Protein AF-A0A9X0D2A8-F1 (afdb_monomer_lite)

Organism: NCBI:txid174260

Structure (mmCIF, N/CA/C/O backbone):
data_AF-A0A9X0D2A8-F1
#
_entry.id   AF-A0A9X0D2A8-F1
#
loop_
_atom_site.group_PDB
_atom_site.id
_atom_site.type_symbol
_atom_site.label_atom_id
_atom_site.label_alt_id
_atom_site.label_comp_id
_atom_site.label_asym_id
_atom_site.label_entity_id
_atom_site.label_seq_id
_atom_site.pdbx_PDB_ins_code
_atom_site.Cartn_x
_atom_site.Cartn_y
_atom_site.Cartn_z
_atom_site.occupancy
_atom_site.B_iso_or_equiv
_atom_site.auth_seq_id
_atom_site.auth_comp_id
_atom_site.auth_asym_id
_atom_site.auth_atom_id
_atom_site.pdbx_PDB_model_num
ATOM 1 N N . MET A 1 1 ? -19.394 14.718 54.379 1.00 54.47 1 MET A N 1
ATOM 2 C CA . MET A 1 1 ? -18.888 14.379 53.031 1.00 54.47 1 MET A CA 1
ATOM 3 C C . MET A 1 1 ? -19.849 13.382 52.423 1.00 54.47 1 MET A C 1
ATOM 5 O O . MET A 1 1 ? -20.095 12.363 53.052 1.00 54.47 1 MET A O 1
ATOM 9 N N . ALA A 1 2 ? -20.440 13.696 51.275 1.00 63.81 2 ALA A N 1
ATOM 10 C CA . ALA A 1 2 ? -21.283 12.748 50.564 1.00 63.81 2 ALA A CA 1
ATOM 11 C C . ALA A 1 2 ? -20.416 12.016 49.532 1.00 63.81 2 ALA A C 1
ATOM 13 O O . ALA A 1 2 ? -19.675 12.661 48.793 1.00 63.81 2 ALA A O 1
ATOM 14 N N . SER A 1 3 ? -20.442 10.685 49.536 1.00 65.81 3 SER A N 1
ATOM 15 C CA . SER A 1 3 ? -19.640 9.855 48.637 1.00 65.81 3 SER A CA 1
ATOM 16 C C . SER A 1 3 ? -20.538 9.133 47.637 1.00 65.81 3 SER A C 1
ATOM 18 O O . SER A 1 3 ? -21.631 8.677 47.970 1.00 65.81 3 SER A O 1
ATOM 20 N N . VAL A 1 4 ? -20.072 9.032 46.394 1.00 73.62 4 VAL A N 1
ATOM 21 C CA . VAL A 1 4 ? -20.662 8.149 45.383 1.00 73.62 4 VAL A CA 1
ATOM 22 C C . VAL A 1 4 ? -19.880 6.848 45.420 1.00 73.62 4 VAL A C 1
ATOM 24 O O . VAL A 1 4 ? -18.657 6.860 45.287 1.00 73.62 4 VAL A O 1
ATOM 27 N N . SER A 1 5 ? -20.575 5.727 45.595 1.00 78.75 5 SER A N 1
ATOM 28 C CA . SER A 1 5 ? -19.952 4.413 45.448 1.00 78.75 5 SER A CA 1
ATOM 29 C C . SER A 1 5 ? -20.074 3.959 43.998 1.00 78.75 5 SER A C 1
ATOM 31 O O . SER A 1 5 ? -21.155 4.006 43.409 1.00 78.75 5 SER A O 1
ATOM 33 N N . MET A 1 6 ? -18.961 3.518 43.418 1.00 85.88 6 MET A N 1
ATOM 34 C CA . MET A 1 6 ? -18.911 3.005 42.053 1.00 85.88 6 MET A CA 1
ATOM 35 C C . MET A 1 6 ? -18.376 1.581 42.065 1.00 85.88 6 MET A C 1
ATOM 37 O O . MET A 1 6 ? -17.329 1.302 42.648 1.00 85.88 6 MET A O 1
ATOM 41 N N . ARG A 1 7 ? -19.084 0.681 41.386 1.00 90.00 7 ARG A N 1
ATOM 42 C CA . ARG A 1 7 ? -18.603 -0.672 41.108 1.00 90.00 7 ARG A CA 1
ATOM 43 C C . ARG A 1 7 ? -18.163 -0.735 39.658 1.00 90.00 7 ARG A C 1
ATOM 45 O O . ARG A 1 7 ? -18.898 -0.296 38.774 1.00 90.00 7 ARG A O 1
ATOM 52 N N . VAL A 1 8 ? -16.983 -1.295 39.427 1.00 90.62 8 VAL A N 1
ATOM 53 C CA . VAL A 1 8 ? -16.418 -1.465 38.088 1.00 90.62 8 VAL A CA 1
ATOM 54 C C . VAL A 1 8 ? -16.326 -2.951 37.790 1.00 90.62 8 VAL A C 1
ATOM 56 O O . VAL A 1 8 ? -15.807 -3.719 38.599 1.00 90.62 8 VAL A O 1
ATOM 59 N N . ARG A 1 9 ? -16.821 -3.356 36.623 1.00 94.06 9 ARG A N 1
ATOM 60 C CA . ARG A 1 9 ? -16.610 -4.692 36.073 1.00 94.06 9 ARG A CA 1
ATOM 61 C C . ARG A 1 9 ? -15.729 -4.577 34.839 1.00 94.06 9 ARG A C 1
ATOM 63 O O . ARG A 1 9 ? -16.075 -3.861 33.902 1.00 94.06 9 ARG A O 1
ATOM 70 N N . ASN A 1 10 ? -14.608 -5.289 34.852 1.00 90.94 10 ASN A N 1
ATOM 71 C CA . ASN A 1 10 ? -13.794 -5.488 33.661 1.00 90.94 10 ASN A CA 1
ATOM 72 C C . ASN A 1 10 ? -14.449 -6.579 32.801 1.00 90.94 10 ASN A C 1
ATOM 74 O O . ASN A 1 10 ? -14.618 -7.710 33.261 1.00 90.94 10 ASN A O 1
ATOM 78 N N . CYS A 1 11 ? -14.842 -6.223 31.584 1.00 85.75 11 CYS A N 1
ATOM 79 C CA . CYS A 1 11 ? -15.253 -7.147 30.538 1.00 85.75 11 CYS A CA 1
ATOM 80 C C . CYS A 1 11 ? -14.156 -7.110 29.470 1.00 85.75 11 CYS A C 1
ATOM 82 O O . CYS A 1 11 ? -13.667 -6.036 29.147 1.00 85.75 11 CYS A O 1
ATOM 84 N N . SER A 1 12 ? -13.736 -8.244 28.914 1.00 83.62 12 SER A N 1
ATOM 85 C CA . SER A 1 12 ? -12.638 -8.280 27.936 1.00 83.62 12 SER A CA 1
ATOM 86 C C . SER A 1 12 ? -12.871 -7.307 26.763 1.00 83.62 12 SER A C 1
ATOM 88 O O . SER A 1 12 ? -13.640 -7.608 25.855 1.00 83.62 12 SER A O 1
ATOM 90 N N . GLY A 1 13 ? -12.218 -6.139 26.800 1.00 72.19 13 GLY A N 1
ATOM 91 C CA . GLY A 1 13 ? -12.340 -5.061 25.809 1.00 72.19 13 GLY A CA 1
ATOM 92 C C . GLY A 1 13 ? -13.147 -3.821 26.234 1.00 72.19 13 GLY A C 1
ATOM 93 O O . GLY A 1 13 ? -13.108 -2.828 25.515 1.00 72.19 13 GLY A O 1
ATOM 94 N N . PHE A 1 14 ? -13.853 -3.822 27.373 1.00 80.38 14 PHE A N 1
ATOM 95 C CA . PHE A 1 14 ? -14.593 -2.652 27.877 1.00 80.38 14 PHE A CA 1
ATOM 96 C C . PHE A 1 14 ? -14.867 -2.705 29.391 1.00 80.38 14 PHE A C 1
ATOM 98 O O . PHE A 1 14 ? -14.923 -3.765 30.009 1.00 80.38 14 PHE A O 1
ATOM 105 N N . PHE A 1 15 ? -15.110 -1.547 30.005 1.00 88.50 15 PHE A N 1
ATOM 106 C CA . PHE A 1 15 ? -15.485 -1.458 31.419 1.00 88.50 15 PHE A CA 1
ATOM 107 C C . PHE A 1 15 ? -16.967 -1.125 31.569 1.00 88.50 15 PHE A C 1
ATOM 109 O O . PHE A 1 15 ? -17.489 -0.244 30.888 1.00 88.50 15 PHE A O 1
ATOM 116 N N . VAL A 1 16 ? -17.643 -1.816 32.487 1.00 89.06 16 VAL A N 1
ATOM 117 C CA . VAL A 1 16 ? -19.023 -1.507 32.880 1.00 89.06 16 VAL A CA 1
ATOM 118 C C . VAL A 1 16 ? -19.012 -0.902 34.276 1.00 89.06 16 VAL A C 1
ATOM 120 O O . VAL A 1 16 ? -18.453 -1.483 35.209 1.00 89.06 16 VAL A O 1
ATOM 123 N N . TYR A 1 17 ? -19.661 0.250 34.420 1.00 88.56 17 TYR A N 1
ATOM 124 C CA . TYR A 1 17 ? -19.729 1.005 35.666 1.00 88.56 17 TYR A CA 1
ATOM 125 C C . TYR A 1 17 ? -21.154 0.970 36.209 1.00 88.56 17 TYR A C 1
ATOM 127 O O . TYR A 1 17 ? -22.108 1.259 35.489 1.00 88.56 17 TYR A O 1
ATOM 135 N N . LYS A 1 18 ? -21.304 0.645 37.492 1.00 87.62 18 LYS A N 1
ATOM 136 C CA . LYS A 1 18 ? -22.561 0.811 38.225 1.00 87.62 18 LYS A CA 1
ATOM 137 C C . LYS A 1 18 ? -22.361 1.880 39.290 1.00 87.62 18 LYS A C 1
ATOM 139 O O . LYS A 1 18 ? -21.503 1.720 40.158 1.00 87.62 18 LYS A O 1
ATOM 144 N N . LEU A 1 19 ? -23.153 2.945 39.217 1.00 83.81 19 LEU A N 1
ATOM 145 C CA . LEU A 1 19 ? -23.176 4.001 40.223 1.00 83.81 19 LEU A CA 1
ATOM 146 C C . LEU A 1 19 ? -24.294 3.702 41.221 1.00 83.81 19 LEU A C 1
ATOM 148 O O . LEU A 1 19 ? -25.461 3.626 40.841 1.00 83.81 19 LEU A O 1
ATOM 152 N N . ASP A 1 20 ? -23.932 3.553 42.490 1.00 80.44 20 ASP A N 1
ATOM 153 C CA . ASP A 1 20 ? -24.895 3.472 43.582 1.00 80.44 20 ASP A CA 1
ATOM 154 C C . ASP A 1 20 ? -25.090 4.910 44.112 1.00 80.44 20 ASP A C 1
ATOM 156 O O . ASP A 1 20 ? -24.269 5.436 44.870 1.00 80.44 20 ASP A O 1
ATOM 160 N N . LEU A 1 21 ? -26.140 5.588 43.630 1.00 71.50 21 LEU A N 1
ATOM 161 C CA . LEU A 1 21 ? -26.464 6.962 44.024 1.00 71.50 21 LEU A CA 1
ATOM 162 C C . LEU A 1 21 ? -27.116 6.962 45.408 1.00 71.50 21 LEU A C 1
ATOM 164 O O . LEU A 1 21 ? -28.210 6.434 45.592 1.00 71.50 21 LEU A O 1
ATOM 168 N N . ILE A 1 22 ? -26.450 7.572 46.386 1.00 66.50 22 ILE A N 1
ATOM 169 C CA . ILE A 1 22 ? -27.051 7.839 47.693 1.00 66.50 22 ILE A CA 1
ATOM 170 C C . ILE A 1 22 ? -27.941 9.082 47.531 1.00 66.50 22 ILE A C 1
ATOM 172 O O . ILE A 1 22 ? -27.456 10.118 47.078 1.00 66.50 22 ILE A O 1
ATOM 176 N N . ASN A 1 23 ? -29.233 8.963 47.866 1.00 60.34 23 ASN A N 1
ATOM 177 C CA . ASN A 1 23 ? -30.311 9.960 47.706 1.00 60.34 23 ASN A CA 1
ATOM 178 C C . ASN A 1 23 ? -30.086 11.297 48.462 1.00 60.34 23 ASN A C 1
ATOM 180 O O . ASN A 1 23 ? -30.885 11.671 49.314 1.00 60.34 23 ASN A O 1
ATOM 184 N N . SER A 1 24 ? -28.999 12.030 48.198 1.00 56.78 24 SER A N 1
ATOM 185 C CA . SER A 1 24 ? -28.705 13.297 48.891 1.00 56.78 24 SER A CA 1
ATOM 186 C C . SER A 1 24 ? -27.630 14.168 48.214 1.00 56.78 24 SER A C 1
ATOM 188 O O . SER A 1 24 ? -26.991 14.988 48.877 1.00 56.78 24 SER A O 1
ATOM 190 N N . LEU A 1 25 ? -27.367 14.028 46.915 1.00 59.50 25 LEU A N 1
ATOM 191 C CA . LEU A 1 25 ? -26.379 14.890 46.255 1.00 59.50 25 LEU A CA 1
ATOM 192 C C . LEU A 1 25 ? -27.095 16.082 45.622 1.00 59.50 25 LEU A C 1
ATOM 194 O O . LEU A 1 25 ? -27.498 16.038 44.467 1.00 59.50 25 LEU A O 1
ATOM 198 N N . GLY A 1 26 ? -27.264 17.159 46.393 1.00 65.06 26 GLY A N 1
ATOM 199 C CA . GLY A 1 26 ? -27.759 18.458 45.914 1.00 65.06 26 GLY A CA 1
ATOM 200 C C . GLY A 1 26 ? -26.776 19.195 44.991 1.00 65.06 26 GLY A C 1
ATOM 201 O O . GLY A 1 26 ? -26.707 20.419 45.029 1.00 65.06 26 GLY A O 1
ATOM 202 N N . PHE A 1 27 ? -25.976 18.471 44.204 1.00 69.31 27 PHE A N 1
ATOM 203 C CA . PHE A 1 27 ? -25.000 19.018 43.267 1.00 69.31 27 PHE A CA 1
ATOM 204 C C . PHE A 1 27 ? -25.043 18.261 41.937 1.00 69.31 27 PHE A C 1
ATOM 206 O O . PHE A 1 27 ? -25.250 17.050 41.891 1.00 69.31 27 PHE A O 1
ATOM 213 N N . SER A 1 28 ? -24.821 18.990 40.844 1.00 72.56 28 SER A N 1
ATOM 214 C CA . SER A 1 28 ? -24.702 18.420 39.501 1.00 72.56 28 SER A CA 1
ATOM 215 C C . SER A 1 28 ? -23.307 17.815 39.321 1.00 72.56 28 SER A C 1
ATOM 217 O O . SER A 1 28 ? -22.310 18.502 39.541 1.00 72.56 28 SER A O 1
ATOM 219 N N . PHE A 1 29 ? -23.215 16.540 38.934 1.00 73.69 29 PHE A N 1
ATOM 220 C CA . PHE A 1 29 ? -21.948 15.881 38.600 1.00 73.69 29 PHE A CA 1
ATOM 221 C C . PHE A 1 29 ? -22.024 15.224 37.216 1.00 73.69 29 PHE A C 1
ATOM 223 O O . PHE A 1 29 ? -23.082 14.780 36.770 1.00 73.69 29 PHE A O 1
ATOM 230 N N . ARG A 1 30 ? -20.882 15.157 36.524 1.00 80.75 30 ARG A N 1
ATOM 231 C CA . ARG A 1 30 ? -20.714 14.488 35.226 1.00 80.75 30 ARG A CA 1
ATOM 232 C C . ARG A 1 30 ? -19.405 13.700 35.249 1.00 80.75 30 ARG A C 1
ATOM 234 O O . ARG A 1 30 ? -18.390 14.229 35.688 1.00 80.75 30 ARG A O 1
ATOM 241 N N . LEU A 1 31 ? -19.432 12.452 34.782 1.00 79.25 31 LEU A N 1
ATOM 242 C CA . LEU A 1 31 ? -18.227 11.638 34.598 1.00 79.25 31 LEU A CA 1
ATOM 243 C C . LEU A 1 31 ? -17.618 11.912 33.217 1.00 79.25 31 LEU A C 1
ATOM 245 O O . LEU A 1 31 ? -18.342 11.950 32.222 1.00 79.25 31 LEU A O 1
ATOM 249 N N . CYS A 1 32 ? -16.298 12.089 33.160 1.00 75.12 32 CYS A N 1
ATOM 250 C CA . CYS A 1 32 ? -15.554 12.257 31.913 1.00 75.12 32 CYS A CA 1
ATOM 251 C C . CYS A 1 32 ? -15.007 10.903 31.440 1.00 75.12 32 CYS A C 1
ATOM 253 O O . CYS A 1 32 ? -14.416 10.166 32.228 1.00 75.12 32 CYS A O 1
ATOM 255 N N . GLY A 1 33 ? -15.187 10.587 30.156 1.00 77.19 33 GLY A N 1
ATOM 256 C CA . GLY A 1 33 ? -14.457 9.501 29.498 1.00 77.19 33 GLY A CA 1
ATOM 257 C C . GLY A 1 33 ? -13.073 9.969 29.041 1.00 77.19 33 GLY A C 1
ATOM 258 O O . GLY A 1 33 ? -12.829 11.169 28.938 1.00 77.19 33 GLY A O 1
ATOM 259 N N . THR A 1 34 ? -12.183 9.032 28.717 1.00 75.69 34 THR A N 1
ATOM 260 C CA . THR A 1 34 ? -10.815 9.320 28.236 1.00 75.69 34 THR A CA 1
ATOM 261 C C . THR A 1 34 ? -10.767 10.012 26.871 1.00 75.69 34 THR A C 1
ATOM 263 O O . THR A 1 34 ? -9.690 10.386 26.421 1.00 75.69 34 THR A O 1
ATOM 266 N N . GLY A 1 35 ? -11.912 10.168 26.197 1.00 62.00 35 GLY A N 1
ATOM 267 C CA . GLY A 1 35 ? -11.944 10.432 24.764 1.00 62.00 35 GLY A CA 1
ATOM 268 C C . GLY A 1 35 ? -11.438 9.215 23.983 1.00 62.00 35 GLY A C 1
ATOM 269 O O . GLY A 1 35 ? -10.728 8.358 24.510 1.00 62.00 35 GLY A O 1
ATOM 270 N N . VAL A 1 36 ? -11.851 9.102 22.727 1.00 68.38 36 VAL A N 1
ATOM 271 C CA . VAL A 1 36 ? -11.237 8.182 21.769 1.00 68.38 36 VAL A CA 1
ATOM 272 C C . VAL A 1 36 ? -10.507 9.096 20.795 1.00 68.38 36 VAL A C 1
ATOM 274 O O . VAL A 1 36 ? -11.164 9.909 20.144 1.00 68.38 36 VAL A O 1
ATOM 277 N N . GLU A 1 37 ? -9.174 9.024 20.715 1.00 58.69 37 GLU A N 1
ATOM 278 C CA . GLU A 1 37 ? -8.497 9.505 19.505 1.00 58.69 37 GLU A CA 1
ATOM 279 C C . GLU A 1 37 ? -9.099 8.696 18.367 1.00 58.69 37 GLU A C 1
ATOM 281 O O . GLU A 1 37 ? -9.027 7.468 18.390 1.00 58.69 37 GLU A O 1
ATOM 286 N N . GLY A 1 38 ? -9.826 9.362 17.472 1.00 51.56 38 GLY A N 1
ATOM 287 C CA . GLY A 1 38 ? -10.670 8.701 16.492 1.00 51.56 38 GLY A CA 1
ATOM 288 C C . GLY A 1 38 ? -9.908 7.619 15.736 1.00 51.56 38 GLY A C 1
ATOM 289 O O . GLY A 1 38 ? -9.228 7.902 14.761 1.00 51.56 38 GLY A O 1
ATOM 290 N N . ASN A 1 39 ? -10.129 6.358 16.108 1.00 56.09 39 ASN A N 1
ATOM 291 C CA . ASN A 1 39 ? -10.067 5.228 15.191 1.00 56.09 39 ASN A CA 1
ATOM 292 C C . ASN A 1 39 ? -11.324 5.293 14.314 1.00 56.09 39 ASN A C 1
ATOM 294 O O . ASN A 1 39 ? -12.110 4.348 14.242 1.00 56.09 39 ASN A O 1
ATOM 298 N N . SER A 1 40 ? -11.587 6.455 13.708 1.00 61.59 40 SER A N 1
ATOM 299 C CA . SER A 1 40 ? -12.407 6.458 12.516 1.00 61.59 40 SER A CA 1
ATOM 300 C C . SER A 1 40 ? -11.574 5.659 11.536 1.00 61.59 40 SER A C 1
ATOM 302 O O . SER A 1 40 ? -10.525 6.145 11.123 1.00 61.59 40 SER A O 1
ATOM 304 N N . ASN A 1 41 ? -12.007 4.436 11.220 1.00 68.31 41 ASN A N 1
ATOM 305 C CA . ASN A 1 41 ? -11.506 3.644 10.096 1.00 68.31 41 ASN A CA 1
ATOM 306 C C . ASN A 1 41 ? -11.840 4.367 8.774 1.00 68.31 41 ASN A C 1
ATOM 308 O O . ASN A 1 41 ? -12.376 3.769 7.844 1.00 68.31 41 ASN A O 1
ATOM 312 N N . ASP A 1 42 ? -11.629 5.677 8.728 1.00 84.31 42 ASP A N 1
ATOM 313 C CA . ASP A 1 42 ? -11.955 6.557 7.627 1.00 84.31 42 ASP A CA 1
ATOM 314 C C . ASP A 1 42 ? -11.146 6.120 6.414 1.00 84.31 42 ASP A C 1
ATOM 316 O O . ASP A 1 42 ? -11.681 6.034 5.323 1.00 84.31 42 ASP A O 1
ATOM 320 N N . GLU A 1 43 ? -9.915 5.654 6.620 1.00 90.81 43 GLU A N 1
ATOM 321 C CA . GLU A 1 43 ? -9.094 5.009 5.601 1.00 90.81 43 GLU A CA 1
ATOM 322 C C . GLU A 1 43 ? -9.708 3.732 5.013 1.00 90.81 43 GLU A C 1
ATOM 324 O O . GLU A 1 43 ? -9.435 3.389 3.865 1.00 90.81 43 GLU A O 1
ATOM 329 N N . CYS A 1 44 ? -10.541 3.026 5.781 1.00 94.19 44 CYS A N 1
ATOM 330 C CA . CYS A 1 44 ? -11.254 1.830 5.334 1.00 94.19 44 CYS A CA 1
ATOM 331 C C . CYS A 1 44 ? -12.598 2.157 4.670 1.00 94.19 44 CYS A C 1
ATOM 333 O O . CYS A 1 44 ? -13.211 1.266 4.086 1.00 94.19 44 CYS A O 1
ATOM 335 N N . LEU A 1 45 ? -13.064 3.405 4.754 1.00 93.00 45 LEU A N 1
ATOM 336 C CA . LEU A 1 45 ? -14.305 3.876 4.130 1.00 93.00 45 LEU A CA 1
ATOM 337 C C . LEU A 1 45 ? -14.029 4.773 2.915 1.00 93.00 45 LEU A C 1
ATOM 339 O O . LEU A 1 45 ? -14.751 4.710 1.925 1.00 93.00 45 LEU A O 1
ATOM 343 N N . ASN A 1 46 ? -12.960 5.563 2.982 1.00 93.69 46 ASN A N 1
ATOM 344 C CA . ASN A 1 46 ? -12.569 6.599 2.041 1.00 93.69 46 ASN A CA 1
ATOM 345 C C . ASN A 1 46 ? -11.155 6.320 1.518 1.00 93.69 46 ASN A C 1
ATOM 347 O O . ASN A 1 46 ? -10.142 6.721 2.096 1.00 93.69 46 ASN A O 1
ATOM 351 N N . TYR A 1 47 ? -11.098 5.631 0.381 1.00 95.44 47 TYR A N 1
ATOM 352 C CA . TYR A 1 47 ? -9.865 5.308 -0.328 1.00 95.44 47 TYR A CA 1
ATOM 353 C C . TYR A 1 47 ? -10.062 5.383 -1.843 1.00 95.44 47 TYR A C 1
ATOM 355 O O . TYR A 1 47 ? -11.155 5.195 -2.375 1.00 95.44 47 TYR A O 1
ATOM 363 N N . ASN A 1 48 ? -8.961 5.603 -2.548 1.00 97.06 48 ASN A N 1
ATOM 364 C CA . ASN A 1 48 ? -8.872 5.496 -3.993 1.00 97.06 48 ASN A CA 1
ATOM 365 C C . ASN A 1 48 ? -8.546 4.059 -4.400 1.00 97.06 48 ASN A C 1
ATOM 367 O O . ASN A 1 48 ? -7.905 3.304 -3.669 1.00 97.06 48 ASN A O 1
ATOM 371 N N . THR A 1 49 ? -8.965 3.677 -5.599 1.00 97.38 49 THR A N 1
ATOM 372 C CA . THR A 1 49 ? -8.725 2.331 -6.118 1.00 97.38 49 THR A CA 1
ATOM 373 C C . THR A 1 49 ? -7.584 2.338 -7.129 1.00 97.38 49 THR A C 1
ATOM 375 O O . THR A 1 49 ? -7.546 3.191 -8.008 1.00 97.38 49 THR A O 1
ATOM 378 N N . LEU A 1 50 ? -6.684 1.362 -7.013 1.00 97.00 50 LEU A N 1
ATOM 379 C CA . LEU A 1 50 ? -5.673 1.011 -8.009 1.00 97.00 50 LEU A CA 1
ATOM 380 C C . LEU A 1 50 ? -6.081 -0.333 -8.621 1.00 97.00 50 LEU A C 1
ATOM 382 O O . LEU A 1 50 ? -6.008 -1.364 -7.951 1.00 97.00 50 LEU A O 1
ATOM 386 N N . ASN A 1 51 ? -6.585 -0.326 -9.852 1.00 97.12 51 ASN A N 1
ATOM 387 C CA . ASN A 1 51 ? -7.143 -1.521 -10.504 1.00 97.12 51 ASN A CA 1
ATOM 388 C C . ASN A 1 51 ? -6.574 -1.792 -11.897 1.00 97.12 51 ASN A C 1
ATOM 390 O O . ASN A 1 51 ? -6.978 -2.763 -12.546 1.00 97.12 51 ASN A O 1
ATOM 394 N N . GLU A 1 52 ? -5.653 -0.949 -12.359 1.00 95.94 52 GLU A N 1
ATOM 395 C CA . GLU A 1 52 ? -5.084 -1.056 -13.687 1.00 95.94 52 GLU A CA 1
ATOM 396 C C . GLU A 1 52 ? -4.309 -2.381 -13.823 1.00 95.94 52 GLU A C 1
ATOM 398 O O . GLU A 1 52 ? -3.475 -2.694 -12.970 1.00 95.94 52 GLU A O 1
ATOM 403 N N . PRO A 1 53 ? -4.553 -3.185 -14.878 1.00 95.38 53 PRO A N 1
ATOM 404 C CA . PRO A 1 53 ? -3.911 -4.493 -15.033 1.00 95.38 53 PRO A CA 1
ATOM 405 C C . PRO A 1 53 ? -2.385 -4.439 -15.125 1.00 95.38 53 PRO A C 1
ATOM 407 O O . PRO A 1 53 ? -1.719 -5.420 -14.813 1.00 95.38 53 PRO A O 1
ATOM 410 N N . ASP A 1 54 ? -1.835 -3.303 -15.556 1.00 94.38 54 ASP A N 1
ATOM 411 C CA . ASP A 1 54 ? -0.393 -3.106 -15.659 1.00 94.38 54 ASP A CA 1
ATOM 412 C C . ASP A 1 54 ? 0.295 -2.966 -14.295 1.00 94.38 54 ASP A C 1
ATOM 414 O O . ASP A 1 54 ? 1.513 -3.068 -14.238 1.00 94.38 54 ASP A O 1
ATOM 418 N N . ARG A 1 55 ? -0.459 -2.820 -13.196 1.00 95.12 55 ARG A N 1
ATOM 419 C CA . ARG A 1 55 ? 0.058 -2.816 -11.818 1.00 95.12 55 ARG A CA 1
ATOM 420 C C . ARG A 1 55 ? 0.283 -4.216 -11.233 1.00 95.12 55 ARG A C 1
ATOM 422 O O . ARG A 1 55 ? 0.771 -4.330 -10.111 1.00 95.12 55 ARG A O 1
ATOM 429 N N . ALA A 1 56 ? -0.096 -5.280 -11.940 1.00 96.75 56 ALA A N 1
ATOM 430 C CA . ALA A 1 56 ? 0.115 -6.640 -11.453 1.00 96.75 56 ALA A CA 1
ATOM 431 C C . ALA A 1 56 ? 1.619 -6.964 -11.368 1.00 96.75 56 ALA A C 1
ATOM 433 O O . ALA A 1 56 ? 2.405 -6.575 -12.233 1.00 96.75 56 ALA A O 1
ATOM 434 N N . ALA A 1 57 ? 2.035 -7.692 -10.329 1.00 96.19 57 ALA A N 1
ATOM 435 C CA . ALA A 1 57 ? 3.449 -8.004 -10.096 1.00 96.19 57 ALA A CA 1
ATOM 436 C C . ALA A 1 57 ? 4.072 -8.887 -11.194 1.00 96.19 57 ALA A C 1
ATOM 438 O O . ALA A 1 57 ? 5.281 -8.843 -11.404 1.00 96.19 57 ALA A O 1
ATOM 439 N N . ASP A 1 58 ? 3.252 -9.670 -11.892 1.00 95.00 58 ASP A N 1
ATOM 440 C CA . ASP A 1 58 ? 3.614 -10.526 -13.023 1.00 95.00 58 ASP A CA 1
ATOM 441 C C . ASP A 1 58 ? 3.398 -9.846 -14.386 1.00 95.00 58 ASP A C 1
ATOM 443 O O . ASP A 1 58 ? 3.813 -10.382 -15.415 1.00 95.00 58 ASP A O 1
ATOM 447 N N . TYR A 1 59 ? 2.797 -8.650 -14.422 1.00 95.12 59 TYR A N 1
ATOM 448 C CA . TYR A 1 59 ? 2.663 -7.891 -15.659 1.00 95.12 59 TYR A CA 1
ATOM 449 C C . TYR A 1 59 ? 4.027 -7.380 -16.100 1.00 95.12 59 TYR A C 1
ATOM 451 O O . TYR A 1 59 ? 4.634 -6.554 -15.422 1.00 95.12 59 TYR A O 1
ATOM 459 N N . PHE A 1 60 ? 4.472 -7.821 -17.270 1.00 93.88 60 PHE A N 1
ATOM 460 C CA . PHE A 1 60 ? 5.766 -7.482 -17.838 1.00 93.88 60 PHE A CA 1
ATOM 461 C C . PHE A 1 60 ? 5.622 -6.668 -19.127 1.00 93.88 60 PHE A C 1
ATOM 463 O O . PHE A 1 60 ? 4.846 -7.027 -20.013 1.00 93.88 60 PHE A O 1
ATOM 470 N N . SER A 1 61 ? 6.388 -5.582 -19.263 1.00 87.94 61 SER A N 1
ATOM 471 C CA . SER A 1 61 ? 6.406 -4.761 -20.481 1.00 87.94 61 SER A CA 1
ATOM 472 C C . SER A 1 61 ? 7.770 -4.120 -20.705 1.00 87.94 61 SER A C 1
ATOM 474 O O . SER A 1 61 ? 8.425 -3.710 -19.758 1.00 87.94 61 SER A O 1
ATOM 476 N N . TYR A 1 62 ? 8.185 -3.973 -21.966 1.00 83.94 62 TYR A N 1
ATOM 477 C CA . TYR A 1 62 ? 9.380 -3.207 -22.346 1.00 83.94 62 TYR A CA 1
ATOM 478 C C . TYR A 1 62 ? 9.082 -1.783 -22.828 1.00 83.94 62 TYR A C 1
ATOM 480 O O . TYR A 1 62 ? 9.995 -0.968 -22.937 1.00 83.94 62 TYR A O 1
ATOM 488 N N . HIS A 1 63 ? 7.819 -1.477 -23.132 1.00 77.44 63 HIS A N 1
ATOM 489 C CA . HIS A 1 63 ? 7.448 -0.297 -23.920 1.00 77.44 63 HIS A CA 1
ATOM 490 C C . HIS A 1 63 ? 6.595 0.712 -23.153 1.00 77.44 63 HIS A C 1
ATOM 492 O O . HIS A 1 63 ? 6.498 1.868 -23.560 1.00 77.44 63 HIS A O 1
ATOM 498 N N . THR A 1 64 ? 5.976 0.300 -22.046 1.00 71.88 64 THR A N 1
ATOM 499 C CA . THR A 1 64 ? 5.046 1.141 -21.289 1.00 71.88 64 THR A CA 1
ATOM 500 C C . THR A 1 64 ? 5.500 1.216 -19.844 1.00 71.88 64 THR A C 1
ATOM 502 O O . THR A 1 64 ? 5.350 0.253 -19.098 1.00 71.88 64 THR A O 1
ATOM 505 N N . MET A 1 65 ? 6.069 2.366 -19.477 1.00 83.81 65 MET A N 1
ATOM 506 C CA . MET A 1 65 ? 6.576 2.639 -18.134 1.00 83.81 65 MET A CA 1
ATOM 507 C C . MET A 1 65 ? 5.835 3.824 -17.535 1.00 83.81 65 MET A C 1
ATOM 509 O O . MET A 1 65 ? 5.895 4.934 -18.064 1.00 83.81 65 MET A O 1
ATOM 513 N N . LYS A 1 66 ? 5.135 3.581 -16.432 1.00 89.25 66 LYS A N 1
ATOM 514 C CA . LYS A 1 66 ? 4.426 4.587 -15.646 1.00 89.25 66 LYS A CA 1
ATOM 515 C C . LYS A 1 66 ? 5.200 4.914 -14.371 1.00 89.25 66 LYS A C 1
ATOM 517 O O . LYS A 1 66 ? 6.103 4.184 -13.948 1.00 89.25 66 LYS A O 1
ATOM 522 N N . CYS A 1 67 ? 4.853 6.052 -13.779 1.00 87.56 67 CYS A N 1
ATOM 523 C CA . CYS A 1 67 ? 5.467 6.558 -12.563 1.00 87.56 67 CYS A CA 1
ATOM 524 C C . CYS A 1 67 ? 4.390 7.106 -11.627 1.00 87.56 67 CYS A C 1
ATOM 526 O O . CYS A 1 67 ? 3.614 7.978 -12.012 1.00 87.56 67 CYS A O 1
ATOM 528 N N . ASP A 1 68 ? 4.402 6.624 -10.390 1.00 90.12 68 ASP A N 1
ATOM 529 C CA . ASP A 1 68 ? 3.461 7.009 -9.338 1.00 90.12 68 ASP A CA 1
ATOM 530 C C . ASP A 1 68 ? 3.989 8.161 -8.460 1.00 90.12 68 ASP A C 1
ATOM 532 O O . ASP A 1 68 ? 3.402 8.487 -7.431 1.00 90.12 68 ASP A O 1
ATOM 536 N N . ALA A 1 69 ? 5.085 8.823 -8.857 1.00 82.38 69 ALA A N 1
ATOM 537 C CA . ALA A 1 69 ? 5.698 9.895 -8.066 1.00 82.38 69 ALA A CA 1
ATOM 538 C C . ALA A 1 69 ? 4.761 11.090 -7.803 1.00 82.38 69 ALA A C 1
ATOM 540 O O . ALA A 1 69 ? 4.973 11.832 -6.850 1.00 82.38 69 ALA A O 1
ATOM 541 N N . ASN A 1 70 ? 3.725 11.250 -8.631 1.00 81.75 70 ASN A N 1
ATOM 542 C CA . ASN A 1 70 ? 2.713 12.299 -8.510 1.00 81.75 70 ASN A CA 1
ATOM 543 C C . ASN A 1 70 ? 1.356 11.762 -8.024 1.00 81.75 70 ASN A C 1
ATOM 545 O O . ASN A 1 70 ? 0.337 12.420 -8.240 1.00 81.75 70 ASN A O 1
ATOM 549 N N . LEU A 1 71 ? 1.306 10.567 -7.418 1.00 85.94 71 LEU A N 1
ATOM 550 C CA . LEU A 1 71 ? 0.078 10.092 -6.784 1.00 85.94 71 LEU A CA 1
ATOM 551 C C . LEU A 1 71 ? -0.372 11.105 -5.716 1.00 85.94 71 LEU A C 1
ATOM 553 O O . LEU A 1 71 ? 0.434 11.490 -4.863 1.00 85.94 71 LEU A O 1
ATOM 557 N N . PRO A 1 72 ? -1.644 11.544 -5.740 1.00 90.00 72 PRO A N 1
ATOM 558 C CA . PRO A 1 72 ? -2.195 12.384 -4.688 1.00 90.00 72 PRO A CA 1
ATOM 559 C C . PRO A 1 72 ? -2.023 11.764 -3.299 1.00 90.00 72 PRO A C 1
ATOM 561 O O . PRO A 1 72 ? -2.041 10.548 -3.122 1.00 90.00 72 PRO A O 1
ATOM 564 N N . GLN A 1 73 ? -1.908 12.607 -2.275 1.00 90.06 73 GLN A N 1
ATOM 565 C CA . GLN A 1 73 ? -1.805 12.122 -0.904 1.00 90.06 73 GLN A CA 1
ATOM 566 C C . GLN A 1 73 ? -3.170 11.622 -0.408 1.00 90.06 73 GLN A C 1
ATOM 568 O O . GLN A 1 73 ? -3.971 12.381 0.133 1.00 90.06 73 GLN A O 1
ATOM 573 N N . ALA A 1 74 ? -3.422 10.328 -0.574 1.00 93.81 74 ALA A N 1
ATOM 574 C CA . ALA A 1 74 ? -4.662 9.660 -0.196 1.00 93.81 74 ALA A CA 1
ATOM 575 C C . ALA A 1 74 ? -4.397 8.212 0.243 1.00 93.81 74 ALA A C 1
ATOM 577 O O . ALA A 1 74 ? -3.280 7.706 0.124 1.00 93.81 74 ALA A O 1
ATOM 578 N N . TRP A 1 75 ? -5.431 7.552 0.763 1.00 96.69 75 TRP A N 1
ATOM 579 C CA . TRP A 1 75 ? -5.429 6.106 0.962 1.00 96.69 75 TRP A CA 1
ATOM 580 C C . TRP A 1 75 ? -5.758 5.395 -0.347 1.00 96.69 75 TRP A C 1
ATOM 582 O O . TRP A 1 75 ? -6.601 5.861 -1.109 1.00 96.69 75 TRP A O 1
ATOM 592 N N . TYR A 1 76 ? -5.100 4.270 -0.600 1.00 97.62 76 TYR A N 1
ATOM 593 C CA . TYR A 1 76 ? -5.230 3.489 -1.824 1.00 97.62 76 TYR A CA 1
ATOM 594 C C . TYR A 1 76 ? -5.466 2.016 -1.522 1.00 97.62 76 TYR A C 1
ATOM 596 O O . TYR A 1 76 ? -4.839 1.458 -0.624 1.00 97.62 76 TYR A O 1
ATOM 604 N N . ARG A 1 77 ? -6.309 1.371 -2.327 1.00 98.00 77 ARG A N 1
ATOM 605 C CA . ARG A 1 77 ? -6.586 -0.067 -2.289 1.00 98.00 77 ARG A CA 1
ATOM 606 C C . ARG A 1 77 ? -6.295 -0.691 -3.651 1.00 98.00 77 ARG A C 1
ATOM 608 O O . ARG A 1 77 ? -6.818 -0.227 -4.663 1.00 98.00 77 ARG A O 1
ATOM 615 N N . PHE A 1 78 ? -5.530 -1.779 -3.668 1.00 98.12 78 PHE A N 1
ATOM 616 C CA . PHE A 1 78 ? -5.374 -2.604 -4.867 1.00 98.12 78 PHE A CA 1
ATOM 617 C C . PHE A 1 78 ? -6.610 -3.485 -5.071 1.00 98.12 78 PHE A C 1
ATOM 619 O O . PHE A 1 78 ? -7.093 -4.113 -4.124 1.00 98.12 78 PHE A O 1
ATOM 626 N N . THR A 1 79 ? -7.142 -3.509 -6.294 1.00 97.50 79 THR A N 1
ATOM 627 C CA . THR A 1 79 ? -8.278 -4.366 -6.670 1.00 97.50 79 THR A CA 1
ATOM 628 C C . THR A 1 79 ? -8.164 -4.869 -8.114 1.00 97.50 79 THR A C 1
ATOM 630 O O . THR A 1 79 ? -7.286 -4.463 -8.874 1.00 97.50 79 THR A O 1
ATOM 633 N N . GLY A 1 80 ? -9.090 -5.737 -8.533 1.00 96.69 80 GLY A N 1
ATOM 634 C CA . GLY A 1 80 ? -9.181 -6.181 -9.923 1.00 96.69 80 GLY A CA 1
ATOM 635 C C . GLY A 1 80 ? -7.928 -6.932 -10.377 1.00 96.69 80 GLY A C 1
ATOM 636 O O . GLY A 1 80 ? -7.388 -7.755 -9.640 1.00 96.69 80 GLY A O 1
ATOM 637 N N . ARG A 1 81 ? -7.460 -6.652 -11.600 1.00 96.44 81 ARG A N 1
ATOM 638 C CA . ARG A 1 81 ? -6.262 -7.303 -12.158 1.00 96.44 81 ARG A CA 1
ATOM 639 C C . ARG A 1 81 ? -4.955 -6.818 -11.532 1.00 96.44 81 ARG A C 1
ATOM 641 O O . ARG A 1 81 ? -3.962 -7.515 -11.667 1.00 96.44 81 ARG A O 1
ATOM 648 N N . ALA A 1 82 ? -4.959 -5.690 -10.821 1.00 96.62 82 ALA A N 1
ATOM 649 C CA . ALA A 1 82 ? -3.793 -5.222 -10.074 1.00 96.62 82 ALA A CA 1
ATOM 650 C C . ALA A 1 82 ? -3.480 -6.098 -8.842 1.00 96.62 82 ALA A C 1
ATOM 652 O O . ALA A 1 82 ? -2.402 -5.982 -8.264 1.00 96.62 82 ALA A O 1
ATOM 653 N N . GLY A 1 83 ? -4.412 -6.969 -8.432 1.00 96.75 83 GLY A N 1
ATOM 654 C CA . GLY A 1 83 ? -4.294 -7.813 -7.243 1.00 96.75 83 GLY A CA 1
ATOM 655 C C . GLY A 1 83 ? -4.989 -7.214 -6.019 1.00 96.75 83 GLY A C 1
ATOM 656 O O . GLY A 1 83 ? -5.797 -6.295 -6.130 1.00 96.75 83 GLY A O 1
ATOM 657 N N . THR A 1 84 ? -4.708 -7.769 -4.840 1.00 96.81 84 THR A N 1
ATOM 658 C CA . THR A 1 84 ? -5.376 -7.409 -3.570 1.00 96.81 84 THR A CA 1
ATOM 659 C C . THR A 1 84 ? -4.487 -6.635 -2.596 1.00 96.81 84 THR A C 1
ATOM 661 O O . THR A 1 84 ? -4.943 -6.238 -1.524 1.00 96.81 84 THR A O 1
ATOM 664 N N . GLY A 1 85 ? -3.222 -6.411 -2.950 1.00 97.19 85 GLY A N 1
ATOM 665 C CA . GLY A 1 85 ? -2.251 -5.697 -2.132 1.00 97.19 85 GLY A CA 1
ATOM 666 C C . GLY A 1 85 ? -0.873 -5.676 -2.783 1.00 97.19 85 GLY A C 1
ATOM 667 O O . GLY A 1 85 ? -0.643 -6.336 -3.796 1.00 97.19 85 GLY A O 1
ATOM 668 N N . MET A 1 86 ? 0.050 -4.923 -2.186 1.00 97.56 86 MET A N 1
ATOM 669 C CA . MET A 1 86 ? 1.440 -4.893 -2.636 1.00 97.56 86 MET A CA 1
ATOM 670 C C . MET A 1 86 ? 2.107 -6.266 -2.453 1.00 97.56 86 MET A C 1
ATOM 672 O O . MET A 1 86 ? 1.897 -6.917 -1.428 1.00 97.56 86 MET A O 1
ATOM 676 N N . PRO A 1 87 ? 2.960 -6.709 -3.389 1.00 97.88 87 PRO A N 1
ATOM 677 C CA . PRO A 1 87 ? 3.749 -7.917 -3.194 1.00 97.88 87 PRO A CA 1
ATOM 678 C C . PRO A 1 87 ? 4.702 -7.737 -2.009 1.00 97.88 87 PRO A C 1
ATOM 680 O O . PRO A 1 87 ? 5.266 -6.664 -1.810 1.00 97.88 87 PRO A O 1
ATOM 683 N N . THR A 1 88 ? 4.895 -8.798 -1.228 1.00 97.31 88 THR A N 1
ATOM 684 C CA . THR A 1 88 ? 5.828 -8.840 -0.083 1.00 97.31 88 THR A CA 1
ATOM 685 C C . THR A 1 88 ? 7.168 -9.487 -0.437 1.00 97.31 88 THR A C 1
ATOM 687 O O . THR A 1 88 ? 8.002 -9.747 0.429 1.00 97.31 88 THR A O 1
ATOM 690 N N . GLN A 1 89 ? 7.358 -9.788 -1.721 1.00 96.00 89 GLN A N 1
ATOM 691 C CA . GLN A 1 89 ? 8.573 -10.349 -2.290 1.00 96.00 89 GLN A CA 1
ATOM 692 C C . GLN A 1 89 ? 9.080 -9.435 -3.399 1.00 96.00 89 GLN A C 1
ATOM 694 O O . GLN A 1 89 ? 8.311 -8.679 -3.995 1.00 96.00 89 GLN A O 1
ATOM 699 N N . CYS A 1 90 ? 10.378 -9.535 -3.674 1.00 95.25 90 CYS A N 1
ATOM 700 C CA . CYS A 1 90 ? 11.025 -8.752 -4.711 1.00 95.25 90 CYS A CA 1
ATOM 701 C C . CYS A 1 90 ? 10.355 -8.946 -6.073 1.00 95.25 90 CYS A C 1
ATOM 703 O O . CYS A 1 90 ? 10.200 -10.069 -6.550 1.00 95.25 90 CYS A O 1
ATOM 705 N N . VAL A 1 91 ? 10.013 -7.825 -6.706 1.00 95.19 91 VAL A N 1
ATOM 706 C CA . VAL A 1 91 ? 9.476 -7.787 -8.066 1.00 95.19 91 VAL A CA 1
ATOM 707 C C . VAL A 1 91 ? 10.605 -7.419 -9.034 1.00 95.19 91 VAL A C 1
ATOM 709 O O . VAL A 1 91 ? 11.245 -6.380 -8.828 1.00 95.19 91 VAL A O 1
ATOM 712 N N . PRO A 1 92 ? 10.889 -8.228 -10.075 1.00 93.12 92 PRO A N 1
ATOM 713 C CA . PRO A 1 92 ? 11.958 -7.934 -11.027 1.00 93.12 92 PRO A CA 1
ATOM 714 C C . PRO A 1 92 ? 11.705 -6.638 -11.802 1.00 93.12 92 PRO A C 1
ATOM 716 O O . PRO A 1 92 ? 10.562 -6.247 -12.015 1.00 93.12 92 PRO A O 1
ATOM 719 N N . LYS A 1 93 ? 12.767 -5.988 -12.297 1.00 90.69 93 LYS A N 1
ATOM 720 C CA . LYS A 1 93 ? 12.636 -4.801 -13.164 1.00 90.69 93 LYS A CA 1
ATOM 721 C C . LYS A 1 93 ? 11.695 -5.058 -14.352 1.00 90.69 93 LYS A C 1
ATOM 723 O O . LYS A 1 93 ? 11.571 -6.199 -14.803 1.00 90.69 93 LYS A O 1
ATOM 728 N N . MET A 1 94 ? 11.099 -3.994 -14.895 1.00 90.00 94 MET A N 1
ATOM 729 C CA . MET A 1 94 ? 10.178 -4.037 -16.051 1.00 90.00 94 MET A CA 1
ATOM 730 C C . MET A 1 94 ? 8.842 -4.752 -15.795 1.00 90.00 94 MET A C 1
ATOM 732 O O . MET A 1 94 ? 8.094 -5.019 -16.737 1.00 90.00 94 MET A O 1
ATOM 736 N N . HIS A 1 95 ? 8.549 -5.075 -14.537 1.00 93.69 95 HIS A N 1
ATOM 737 C CA . HIS A 1 95 ? 7.245 -5.580 -14.127 1.00 93.69 95 HIS A CA 1
ATOM 738 C C . HIS A 1 95 ? 6.382 -4.456 -13.542 1.00 93.69 95 HIS A C 1
ATOM 740 O O . HIS A 1 95 ? 6.872 -3.343 -13.350 1.00 93.69 95 HIS A O 1
ATOM 746 N N . CYS A 1 96 ? 5.103 -4.716 -13.254 1.00 92.75 96 CYS A N 1
ATOM 747 C CA . CYS A 1 96 ? 4.194 -3.728 -12.652 1.00 92.75 96 CYS A CA 1
ATOM 748 C C . CYS A 1 96 ? 4.156 -2.404 -13.456 1.00 92.75 96 CYS A C 1
ATOM 750 O O . CYS A 1 96 ? 4.034 -1.305 -12.914 1.00 92.75 96 CYS A O 1
ATOM 752 N N . GLY A 1 97 ? 4.352 -2.507 -14.779 1.00 91.25 97 GLY A N 1
ATOM 753 C CA . GLY A 1 97 ? 4.276 -1.376 -15.698 1.00 91.25 97 GLY A CA 1
ATOM 754 C C . GLY A 1 97 ? 5.299 -0.277 -15.410 1.00 91.25 97 GLY A C 1
ATOM 755 O O . GLY A 1 97 ? 5.032 0.884 -15.715 1.00 91.25 97 GLY A O 1
ATOM 756 N N . THR A 1 98 ? 6.445 -0.597 -14.794 1.00 90.38 98 THR A N 1
ATOM 757 C CA . THR A 1 98 ? 7.483 0.387 -14.454 1.00 90.38 98 THR A CA 1
ATOM 758 C C . THR A 1 98 ? 8.907 -0.185 -14.519 1.00 90.38 98 THR A C 1
ATOM 760 O O . THR A 1 98 ? 9.131 -1.394 -14.454 1.00 90.38 98 THR A O 1
ATOM 763 N N . LEU A 1 99 ? 9.904 0.701 -14.651 1.00 88.94 99 LEU A N 1
ATOM 764 C CA . LEU A 1 99 ? 11.324 0.321 -14.675 1.00 88.94 99 LEU A CA 1
ATOM 765 C C . LEU A 1 99 ? 11.799 -0.151 -13.298 1.00 88.94 99 LEU A C 1
ATOM 767 O O . LEU A 1 99 ? 12.647 -1.042 -13.215 1.00 88.94 99 LEU A O 1
ATOM 771 N N . SER A 1 100 ? 11.238 0.444 -12.242 1.00 90.75 100 SER A N 1
ATOM 772 C CA . SER A 1 100 ? 11.654 0.231 -10.858 1.00 90.75 100 SER A CA 1
ATOM 773 C C . SER A 1 100 ? 10.462 -0.152 -9.979 1.00 90.75 100 SER A C 1
ATOM 775 O O . SER A 1 100 ? 9.900 0.719 -9.311 1.00 90.75 100 SER A O 1
ATOM 777 N N . PRO A 1 101 ? 10.030 -1.426 -9.990 1.00 93.38 101 PRO A N 1
ATOM 778 C CA . PRO A 1 101 ? 8.863 -1.852 -9.224 1.00 93.38 101 PRO A CA 1
ATOM 779 C C . PRO A 1 101 ? 9.081 -1.727 -7.720 1.00 93.38 101 PRO A C 1
ATOM 781 O O . PRO A 1 101 ? 10.147 -2.078 -7.210 1.00 93.38 101 PRO A O 1
ATOM 784 N N . GLY A 1 102 ? 8.053 -1.239 -7.025 1.00 93.81 102 GLY A N 1
ATOM 785 C CA . GLY A 1 102 ? 8.002 -1.163 -5.569 1.00 93.81 102 GLY A CA 1
ATOM 786 C C . GLY A 1 102 ? 7.302 -2.379 -4.961 1.00 93.81 102 GLY A C 1
ATOM 787 O O . GLY A 1 102 ? 6.260 -2.806 -5.455 1.00 93.81 102 GLY A O 1
ATOM 788 N N . TRP A 1 103 ? 7.842 -2.913 -3.870 1.00 96.50 103 TRP A N 1
ATOM 789 C CA . TRP A 1 103 ? 7.276 -4.033 -3.116 1.00 96.50 103 TRP A CA 1
ATOM 790 C C . TRP A 1 103 ? 7.397 -3.787 -1.607 1.00 96.50 103 TRP A C 1
ATOM 792 O O . TRP A 1 103 ? 8.262 -3.042 -1.151 1.00 96.50 103 TRP A O 1
ATOM 802 N N . LEU A 1 104 ? 6.488 -4.353 -0.817 1.00 97.44 104 LEU A N 1
ATOM 803 C CA . LEU A 1 104 ? 6.418 -4.114 0.622 1.00 97.44 104 LEU A CA 1
ATOM 804 C C . LEU A 1 104 ? 7.507 -4.906 1.357 1.00 97.44 104 LEU A C 1
ATOM 806 O O . LEU A 1 104 ? 7.605 -6.123 1.212 1.00 97.44 104 LEU A O 1
ATOM 810 N N . ASN A 1 105 ? 8.279 -4.234 2.210 1.00 95.75 105 ASN A N 1
ATOM 811 C CA . ASN A 1 105 ? 9.232 -4.891 3.093 1.00 95.75 105 ASN A CA 1
ATOM 812 C C . ASN A 1 105 ? 8.507 -5.573 4.261 1.00 95.75 105 ASN A C 1
ATOM 814 O O . ASN A 1 105 ? 7.933 -4.906 5.127 1.00 95.75 105 ASN A O 1
ATOM 818 N N . GLY A 1 106 ? 8.578 -6.901 4.317 1.00 92.88 106 GLY A N 1
ATOM 819 C CA . GLY A 1 106 ? 7.972 -7.701 5.376 1.00 92.88 106 GLY A CA 1
ATOM 820 C C . GLY A 1 106 ? 6.520 -8.077 5.086 1.00 92.88 106 GLY A C 1
ATOM 821 O O . GLY A 1 106 ? 6.137 -8.314 3.945 1.00 92.88 106 GLY A O 1
ATOM 822 N N . LYS A 1 107 ? 5.709 -8.210 6.140 1.00 95.81 107 LYS A N 1
ATOM 823 C CA . LYS A 1 107 ? 4.316 -8.671 6.044 1.00 95.81 107 LYS A CA 1
ATOM 824 C C . LYS A 1 107 ? 3.332 -7.510 6.174 1.00 95.81 107 LYS A C 1
ATOM 826 O O . LYS A 1 107 ? 3.602 -6.517 6.855 1.00 95.81 107 LYS A O 1
ATOM 831 N N . HIS A 1 108 ? 2.159 -7.686 5.571 1.00 96.81 108 HIS A N 1
ATOM 832 C CA . HIS A 1 108 ? 1.001 -6.838 5.843 1.00 96.81 108 HIS A CA 1
ATOM 833 C C . HIS A 1 108 ? 0.599 -6.920 7.325 1.00 96.81 108 HIS A C 1
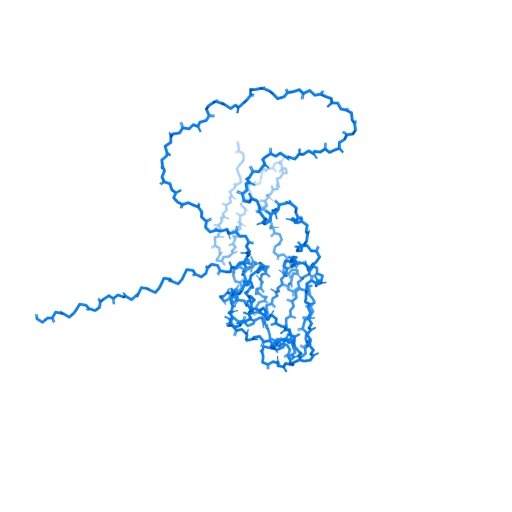ATOM 835 O O . HIS A 1 108 ? 0.754 -7.988 7.925 1.00 96.81 108 HIS A O 1
ATOM 841 N N . PRO A 1 109 ? 0.098 -5.820 7.915 1.00 95.56 109 PRO A N 1
ATOM 842 C CA . PRO A 1 109 ? -0.361 -5.822 9.298 1.00 95.56 109 PRO A CA 1
ATOM 843 C C . PRO A 1 109 ? -1.574 -6.729 9.512 1.00 95.56 109 PRO A C 1
ATOM 845 O O . PRO A 1 109 ? -2.363 -7.003 8.603 1.00 95.56 109 PRO A O 1
ATOM 848 N N . THR A 1 110 ? -1.748 -7.148 10.755 1.00 93.88 110 THR A N 1
ATOM 849 C CA . THR A 1 110 ? -2.991 -7.707 11.285 1.00 93.88 110 THR A CA 1
ATOM 850 C C . THR A 1 110 ? -4.002 -6.595 11.582 1.00 93.88 110 THR A C 1
ATOM 852 O O . THR A 1 110 ? -3.644 -5.424 11.693 1.00 93.88 110 THR A O 1
ATOM 855 N N . VAL A 1 111 ? -5.280 -6.947 11.744 1.00 88.31 111 VAL A N 1
ATOM 856 C CA . VAL A 1 111 ? -6.340 -5.974 12.081 1.00 88.31 111 VAL A CA 1
ATOM 857 C C . VAL A 1 111 ? -6.059 -5.259 13.411 1.00 88.31 111 VAL A C 1
ATOM 859 O O . VAL A 1 111 ? -6.305 -4.062 13.531 1.00 88.31 111 VAL A O 1
ATOM 862 N N . GLY A 1 112 ? -5.508 -5.974 14.398 1.00 85.00 112 GLY A N 1
ATOM 863 C CA . GLY A 1 112 ? -5.237 -5.434 15.735 1.00 85.00 112 GLY A CA 1
ATOM 864 C C . GLY A 1 112 ? -4.070 -4.444 15.804 1.00 85.00 112 GLY A C 1
ATOM 865 O O . GLY A 1 112 ? -3.989 -3.685 16.763 1.00 85.00 112 GLY A O 1
ATOM 866 N N . GLU A 1 113 ? -3.187 -4.424 14.801 1.00 86.69 113 GLU A N 1
ATOM 867 C CA . GLU A 1 113 ? -2.057 -3.485 14.743 1.00 86.69 113 GLU A CA 1
ATOM 868 C C . GLU A 1 113 ? -2.479 -2.057 14.366 1.00 86.69 113 GLU A C 1
ATOM 870 O O . GLU A 1 113 ? -1.730 -1.115 14.608 1.00 86.69 113 GLU A O 1
ATOM 875 N N . GLY A 1 114 ? -3.668 -1.875 13.786 1.00 89.62 114 GLY A N 1
ATOM 876 C CA . GLY A 1 114 ? -4.131 -0.566 13.341 1.00 89.62 114 GLY A CA 1
ATOM 877 C C . GLY A 1 114 ? -3.330 -0.015 12.154 1.00 89.62 114 GLY A C 1
ATOM 878 O O . GLY A 1 114 ? -2.944 -0.760 11.249 1.00 89.62 114 GLY A O 1
ATOM 879 N N . VAL A 1 115 ? -3.139 1.309 12.115 1.00 92.62 115 VAL A N 1
ATOM 880 C CA . VAL A 1 115 ? -2.288 1.962 11.109 1.00 92.62 115 VAL A CA 1
ATOM 881 C C . VAL A 1 115 ? -0.831 1.808 11.526 1.00 92.62 115 VAL A C 1
ATOM 883 O O . VAL A 1 115 ? -0.440 2.249 12.604 1.00 92.62 115 VAL A O 1
ATOM 886 N N . VAL A 1 116 ? -0.016 1.235 10.647 1.00 91.50 116 VAL A N 1
ATOM 887 C CA . VAL A 1 116 ? 1.411 1.022 10.896 1.00 91.50 116 VAL A CA 1
ATOM 888 C C . VAL A 1 116 ? 2.265 1.570 9.768 1.00 91.50 116 VAL A C 1
ATOM 890 O O . VAL A 1 116 ? 1.884 1.516 8.601 1.00 91.50 116 VAL A O 1
ATOM 893 N N . GLU A 1 117 ? 3.459 2.044 10.100 1.00 93.44 117 GLU A N 1
ATOM 894 C CA . GLU A 1 117 ? 4.458 2.382 9.092 1.00 93.44 117 GLU A CA 1
ATOM 895 C C . GLU A 1 117 ? 5.220 1.124 8.638 1.00 93.44 117 GLU A C 1
ATOM 897 O O . GLU A 1 117 ? 5.545 0.228 9.430 1.00 93.44 117 GLU A O 1
ATOM 902 N N . ARG A 1 118 ? 5.474 1.038 7.332 1.00 94.56 118 ARG A N 1
ATOM 903 C CA . ARG A 1 118 ? 6.290 0.019 6.663 1.00 94.56 118 ARG A CA 1
ATOM 904 C C . ARG A 1 118 ? 7.190 0.695 5.628 1.00 94.56 118 ARG A C 1
ATOM 906 O O . ARG A 1 118 ? 7.053 1.883 5.341 1.00 94.56 118 ARG A O 1
ATOM 913 N N . MET A 1 119 ? 8.092 -0.084 5.038 1.00 93.00 119 MET A N 1
ATOM 914 C CA . MET A 1 119 ? 8.925 0.365 3.923 1.00 93.00 119 MET A CA 1
ATOM 915 C C . MET A 1 119 ? 8.473 -0.274 2.614 1.00 93.00 119 MET A C 1
ATOM 917 O O . MET A 1 119 ? 8.171 -1.464 2.576 1.00 93.00 119 MET A O 1
ATOM 921 N N . ILE A 1 120 ? 8.488 0.506 1.540 1.00 93.94 120 ILE A N 1
ATOM 922 C CA . ILE A 1 120 ? 8.449 0.022 0.161 1.00 93.94 120 ILE A CA 1
ATOM 923 C C . ILE A 1 120 ? 9.881 -0.013 -0.337 1.00 93.94 120 ILE A C 1
ATOM 925 O O . ILE A 1 120 ? 10.576 0.997 -0.256 1.00 93.94 120 ILE A O 1
ATOM 929 N N . LEU A 1 121 ? 10.311 -1.157 -0.849 1.00 93.00 121 LEU A N 1
ATOM 930 C CA . LEU A 1 121 ? 11.615 -1.357 -1.461 1.00 93.00 121 LEU A CA 1
ATOM 931 C C . LEU A 1 121 ? 11.444 -1.345 -2.972 1.00 93.00 121 LEU A C 1
ATOM 933 O O . LEU A 1 121 ? 10.473 -1.890 -3.490 1.00 93.00 121 LEU A O 1
ATOM 937 N N . PHE A 1 122 ? 12.384 -0.732 -3.675 1.00 91.81 122 PHE A N 1
ATOM 938 C CA . PHE A 1 122 ? 12.313 -0.584 -5.119 1.00 91.81 122 PHE A CA 1
ATOM 939 C C . PHE A 1 122 ? 13.462 -1.312 -5.800 1.00 91.81 122 PHE A C 1
ATOM 941 O O . PHE A 1 122 ? 14.637 -1.097 -5.477 1.00 91.81 122 PHE A O 1
ATOM 948 N N . THR A 1 123 ? 13.112 -2.137 -6.782 1.00 89.75 123 THR A N 1
ATOM 949 C CA . THR A 1 123 ? 14.082 -2.873 -7.591 1.00 89.75 123 THR A CA 1
ATOM 950 C C . THR A 1 123 ? 14.701 -1.960 -8.644 1.00 89.75 123 THR A C 1
ATOM 952 O O . THR A 1 123 ? 13.991 -1.198 -9.295 1.00 89.75 123 THR A O 1
ATOM 955 N N . LYS A 1 124 ? 16.013 -2.055 -8.871 1.00 85.00 124 LYS A N 1
ATOM 956 C CA . LYS A 1 124 ? 16.684 -1.433 -10.024 1.00 85.00 124 LYS A CA 1
ATOM 957 C C . LYS A 1 124 ? 17.945 -2.209 -10.379 1.00 85.00 124 LYS A C 1
ATOM 959 O O . LYS A 1 124 ? 18.635 -2.695 -9.495 1.00 85.00 124 LYS A O 1
ATOM 964 N N . ASP A 1 125 ? 18.233 -2.345 -11.672 1.00 84.62 125 ASP A N 1
ATOM 965 C CA . ASP A 1 125 ? 19.463 -2.977 -12.181 1.00 84.62 125 ASP A CA 1
ATOM 966 C C . ASP A 1 125 ? 19.738 -4.399 -11.637 1.00 84.62 125 ASP A C 1
ATOM 968 O O . ASP A 1 125 ? 20.871 -4.863 -11.625 1.00 84.62 125 ASP A O 1
ATOM 972 N N . GLY A 1 126 ? 18.685 -5.121 -11.231 1.00 81.56 126 GLY A N 1
ATOM 973 C CA . GLY A 1 126 ? 18.780 -6.458 -10.628 1.00 81.56 126 GLY A CA 1
ATOM 974 C C . GLY A 1 126 ? 18.930 -6.460 -9.100 1.00 81.56 126 GLY A C 1
ATOM 975 O O . GLY A 1 126 ? 18.784 -7.510 -8.483 1.00 81.56 126 GLY A O 1
ATOM 976 N N . GLU A 1 127 ? 19.141 -5.302 -8.471 1.00 87.81 127 GLU A N 1
ATOM 977 C CA . GLU A 1 127 ? 19.113 -5.144 -7.016 1.00 87.81 127 GLU A CA 1
ATOM 978 C C . GLU A 1 127 ? 17.665 -4.970 -6.541 1.00 87.81 127 GLU A C 1
ATOM 980 O O . GLU A 1 127 ? 17.015 -3.981 -6.876 1.00 87.81 127 GLU A O 1
ATOM 985 N N . CYS A 1 128 ? 17.161 -5.901 -5.725 1.00 90.56 128 CYS A N 1
ATOM 986 C CA . CYS A 1 128 ? 15.802 -5.859 -5.160 1.00 90.56 128 CYS A CA 1
ATOM 987 C C . CYS A 1 128 ? 15.549 -4.693 -4.189 1.00 90.56 128 CYS A C 1
ATOM 989 O O . CYS A 1 128 ? 14.403 -4.417 -3.839 1.00 90.56 128 CYS A O 1
ATOM 991 N N . CYS A 1 129 ? 16.613 -4.044 -3.715 1.00 90.19 129 CYS A N 1
ATOM 992 C CA . CYS A 1 129 ? 16.553 -2.965 -2.736 1.00 90.19 129 CYS A CA 1
ATOM 993 C C . CYS A 1 129 ? 17.526 -1.849 -3.118 1.00 90.19 129 CYS A C 1
ATOM 995 O O . CYS A 1 129 ? 18.504 -1.575 -2.422 1.00 90.19 129 CYS A O 1
ATOM 997 N N . TYR A 1 130 ? 17.278 -1.228 -4.267 1.00 85.81 130 TYR A N 1
ATOM 998 C CA . TYR A 1 130 ? 18.096 -0.113 -4.731 1.00 85.81 130 TYR A CA 1
ATOM 999 C C . TYR A 1 130 ? 17.795 1.165 -3.947 1.00 85.81 130 TYR A C 1
ATOM 1001 O O . TYR A 1 130 ? 18.704 1.918 -3.603 1.00 85.81 130 TYR A O 1
ATOM 1009 N N . TRP A 1 131 ? 16.515 1.404 -3.661 1.00 85.12 131 TRP A N 1
ATOM 1010 C CA . TRP A 1 131 ? 16.057 2.492 -2.804 1.00 85.12 131 TRP A CA 1
ATOM 1011 C C . TRP A 1 131 ? 14.759 2.127 -2.089 1.00 85.12 131 TRP A C 1
ATOM 1013 O O . TRP A 1 131 ? 14.141 1.110 -2.407 1.00 85.12 131 TRP A O 1
ATOM 1023 N N . TYR A 1 132 ? 14.356 2.939 -1.112 1.00 86.31 132 TYR A N 1
ATOM 1024 C CA . TYR A 1 132 ? 13.135 2.715 -0.345 1.00 86.31 132 TYR A CA 1
ATOM 1025 C C . TYR A 1 132 ? 12.347 4.003 -0.087 1.00 86.31 132 TYR A C 1
ATOM 1027 O O . TYR A 1 132 ? 12.871 5.112 -0.201 1.00 86.31 132 TYR A O 1
ATOM 1035 N N . SER A 1 133 ? 11.078 3.836 0.281 1.00 87.50 133 SER A N 1
ATOM 1036 C CA . SER A 1 133 ? 10.197 4.893 0.785 1.00 87.50 133 SER A CA 1
ATOM 1037 C C . SER A 1 133 ? 9.357 4.369 1.951 1.00 87.50 133 SER A C 1
ATOM 1039 O O . SER A 1 133 ? 9.170 3.159 2.081 1.00 87.50 133 SER A O 1
ATOM 1041 N N . HIS A 1 134 ? 8.838 5.262 2.789 1.00 87.88 134 HIS A N 1
ATOM 1042 C CA . HIS A 1 134 ? 7.911 4.903 3.862 1.00 87.88 134 HIS A CA 1
ATOM 1043 C C . HIS A 1 134 ? 6.467 4.891 3.347 1.00 87.88 134 HIS A C 1
ATOM 1045 O O . HIS A 1 134 ? 6.079 5.672 2.473 1.00 87.88 134 HIS A O 1
ATOM 1051 N N . VAL A 1 135 ? 5.661 3.991 3.902 1.00 94.06 135 VAL A N 1
ATOM 1052 C CA . VAL A 1 135 ? 4.234 3.859 3.602 1.00 94.06 135 VAL A CA 1
ATOM 1053 C C . VAL A 1 135 ? 3.473 3.566 4.887 1.00 94.06 135 VAL A C 1
ATOM 1055 O O . VAL A 1 135 ? 3.920 2.760 5.704 1.00 94.06 135 VAL A O 1
ATOM 1058 N N . LEU A 1 136 ? 2.313 4.196 5.061 1.00 95.19 136 LEU A N 1
ATOM 1059 C CA . LEU A 1 136 ? 1.375 3.795 6.108 1.00 95.19 136 LEU A CA 1
ATOM 1060 C C . LEU A 1 136 ? 0.457 2.708 5.560 1.00 95.19 136 LEU A C 1
ATOM 1062 O O . LEU A 1 136 ? -0.050 2.824 4.444 1.00 95.19 136 LEU A O 1
ATOM 1066 N N . VAL A 1 137 ? 0.236 1.660 6.344 1.00 97.06 137 VAL A N 1
ATOM 1067 C CA . VAL A 1 137 ? -0.538 0.482 5.953 1.00 97.06 137 VAL A CA 1
ATOM 1068 C C . VAL A 1 137 ? -1.574 0.192 7.027 1.00 97.06 137 VAL A C 1
ATOM 1070 O O . VAL A 1 137 ? -1.248 0.184 8.213 1.00 97.06 137 VAL A O 1
ATOM 1073 N N . ARG A 1 138 ? -2.813 -0.083 6.617 1.00 95.50 138 ARG A N 1
ATOM 1074 C CA . ARG A 1 138 ? -3.892 -0.526 7.506 1.00 95.50 138 ARG A CA 1
ATOM 1075 C C . ARG A 1 138 ? -4.542 -1.781 6.951 1.00 95.50 138 ARG A C 1
ATOM 1077 O O . ARG A 1 138 ? -4.852 -1.855 5.764 1.00 95.50 138 ARG A O 1
ATOM 1084 N N . ASN A 1 139 ? -4.782 -2.749 7.830 1.00 96.44 139 ASN A N 1
ATOM 1085 C CA . ASN A 1 139 ? -5.646 -3.884 7.541 1.00 96.44 139 ASN A CA 1
ATOM 1086 C C . ASN A 1 139 ? -7.085 -3.560 7.973 1.00 96.44 139 ASN A C 1
ATOM 1088 O O . ASN A 1 139 ? -7.355 -3.360 9.158 1.00 96.44 139 ASN A O 1
ATOM 1092 N N . CYS A 1 140 ? -7.992 -3.502 7.000 1.00 95.12 140 CYS A N 1
ATOM 1093 C CA . CYS A 1 140 ? -9.413 -3.191 7.168 1.00 95.12 140 CYS A CA 1
ATOM 1094 C C . CYS A 1 140 ? -10.279 -4.452 7.332 1.00 95.12 140 CYS A C 1
ATOM 1096 O O . CYS A 1 140 ? -11.475 -4.428 7.055 1.00 95.12 140 CYS A O 1
ATOM 1098 N N . SER A 1 141 ? -9.679 -5.553 7.789 1.00 92.81 141 SER A N 1
ATOM 1099 C CA . SER A 1 141 ? -10.237 -6.913 7.860 1.00 92.81 141 SER A CA 1
ATOM 1100 C C . SER A 1 141 ? -10.284 -7.621 6.506 1.00 92.81 141 SER A C 1
ATOM 1102 O O . SER A 1 141 ? -9.605 -8.630 6.335 1.00 92.81 141 SER A O 1
ATOM 1104 N N . ASP A 1 142 ? -11.006 -7.068 5.529 1.00 93.19 142 ASP A N 1
ATOM 1105 C CA . ASP A 1 142 ? -11.218 -7.727 4.227 1.00 93.19 142 ASP A CA 1
ATOM 1106 C C . ASP A 1 142 ? -10.192 -7.322 3.159 1.00 93.19 142 ASP A C 1
ATOM 1108 O O . ASP A 1 142 ? -10.022 -7.991 2.139 1.00 93.19 142 ASP A O 1
ATOM 1112 N N . PHE A 1 143 ? -9.528 -6.185 3.354 1.00 97.25 143 PHE A N 1
ATOM 1113 C CA . PHE A 1 143 ? -8.565 -5.630 2.411 1.00 97.25 143 PHE A CA 1
ATOM 1114 C C . PHE A 1 143 ? -7.534 -4.762 3.122 1.00 97.25 143 PHE A C 1
ATOM 1116 O O . PHE A 1 143 ? -7.710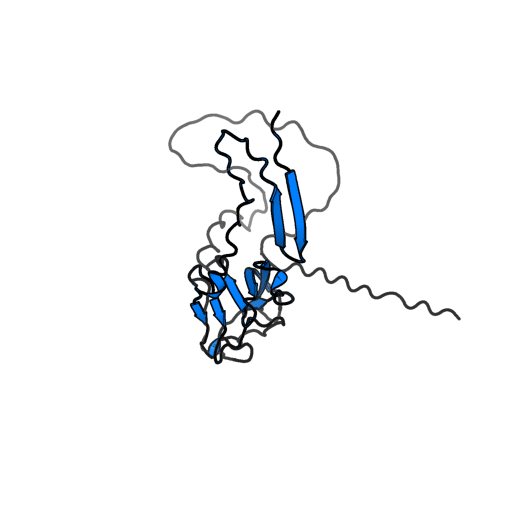 -4.357 4.273 1.00 97.25 143 PHE A O 1
ATOM 1123 N N . ILE A 1 144 ? -6.453 -4.463 2.406 1.00 97.88 144 ILE A N 1
ATOM 1124 C CA . ILE A 1 144 ? -5.381 -3.597 2.882 1.00 97.88 144 ILE A CA 1
ATOM 1125 C C . ILE A 1 144 ? -5.452 -2.259 2.152 1.00 97.88 144 ILE A C 1
ATOM 1127 O O . ILE A 1 144 ? -5.658 -2.222 0.934 1.00 97.88 144 ILE A O 1
ATOM 1131 N N . VAL A 1 145 ? -5.254 -1.173 2.897 1.00 98.12 145 VAL A N 1
ATOM 1132 C CA . VAL A 1 145 ? -5.089 0.172 2.342 1.00 98.12 145 VAL A CA 1
ATOM 1133 C C . VAL A 1 145 ? -3.702 0.726 2.639 1.00 98.12 145 VAL A C 1
ATOM 1135 O O . VAL A 1 145 ? -3.100 0.428 3.674 1.00 98.12 145 VAL A O 1
ATOM 1138 N N . TYR A 1 146 ? -3.206 1.540 1.711 1.00 97.75 146 TYR A N 1
ATOM 1139 C CA . TYR A 1 146 ? -1.863 2.110 1.720 1.00 97.75 146 TYR A CA 1
ATOM 1140 C C . TYR A 1 146 ? -1.942 3.622 1.549 1.00 97.75 146 TYR A C 1
ATOM 1142 O O . TYR A 1 146 ? -2.637 4.110 0.660 1.00 97.75 146 TYR A O 1
ATOM 1150 N N . ARG A 1 147 ? -1.198 4.370 2.358 1.00 95.69 147 ARG A N 1
ATOM 1151 C CA . ARG A 1 147 ? -0.995 5.806 2.170 1.00 95.69 147 ARG A CA 1
ATOM 1152 C C . ARG A 1 147 ? 0.476 6.052 1.912 1.00 95.69 147 ARG A C 1
ATOM 1154 O O . ARG A 1 147 ? 1.310 5.947 2.813 1.00 95.69 147 ARG A O 1
ATOM 1161 N N . PHE A 1 148 ? 0.777 6.330 0.653 1.00 89.94 148 PHE A N 1
ATOM 1162 C CA . PHE A 1 148 ? 2.134 6.559 0.186 1.00 89.94 148 PHE A CA 1
ATOM 1163 C C . PHE A 1 148 ? 2.640 7.924 0.662 1.00 89.94 148 PHE A C 1
ATOM 1165 O O . PHE A 1 148 ? 1.898 8.911 0.663 1.00 89.94 148 PHE A O 1
ATOM 1172 N N . GLY A 1 149 ? 3.902 7.973 1.097 1.00 78.69 149 GLY A N 1
ATOM 1173 C CA . GLY A 1 149 ? 4.589 9.236 1.345 1.00 78.69 149 GLY A CA 1
ATOM 1174 C C . GLY A 1 149 ? 4.825 10.011 0.046 1.00 78.69 149 GLY A C 1
ATOM 1175 O O . GLY A 1 149 ? 4.668 9.474 -1.051 1.00 78.69 149 GLY A O 1
ATOM 1176 N N . GLN A 1 150 ? 5.240 11.273 0.162 1.00 68.50 150 GLN A N 1
ATOM 1177 C CA . GLN A 1 150 ? 5.727 12.005 -1.005 1.00 68.50 150 GLN A CA 1
ATOM 1178 C C . GLN A 1 150 ? 6.979 11.305 -1.535 1.00 68.50 150 GLN A C 1
ATOM 1180 O O . GLN A 1 150 ? 7.990 11.196 -0.838 1.00 68.50 150 GLN A O 1
ATOM 1185 N N . PHE A 1 151 ? 6.905 10.811 -2.767 1.00 65.25 151 PHE A N 1
ATOM 1186 C CA . PHE A 1 151 ? 8.080 10.300 -3.449 1.00 65.25 151 PHE A CA 1
ATOM 1187 C C . PHE A 1 151 ? 8.950 11.491 -3.859 1.00 65.25 151 PHE A C 1
ATOM 1189 O O . PHE A 1 151 ? 8.406 12.489 -4.341 1.00 65.25 151 PHE A O 1
ATOM 1196 N N . PRO A 1 152 ? 10.285 11.427 -3.706 1.00 55.22 152 PRO A N 1
ATOM 1197 C CA . PRO A 1 152 ? 11.150 12.433 -4.298 1.00 55.22 152 PRO A CA 1
ATOM 1198 C C . PRO A 1 152 ? 10.930 12.390 -5.812 1.00 55.22 152 PRO A C 1
ATOM 1200 O O . PRO A 1 152 ? 11.364 11.460 -6.495 1.00 55.22 152 PRO A O 1
ATOM 1203 N N . THR A 1 153 ? 10.197 13.368 -6.342 1.00 50.06 153 THR A N 1
ATOM 1204 C CA . THR A 1 153 ? 10.054 13.519 -7.786 1.00 50.06 153 THR A CA 1
ATOM 1205 C C . THR A 1 153 ? 11.439 13.803 -8.361 1.00 50.06 153 THR A C 1
ATOM 1207 O O . THR A 1 153 ? 12.306 14.394 -7.711 1.00 50.06 153 THR A O 1
ATOM 1210 N N . SER A 1 154 ? 11.669 13.407 -9.609 1.00 48.34 154 SER A N 1
ATOM 1211 C CA . SER A 1 154 ? 12.908 13.699 -10.341 1.00 48.34 154 SER A CA 1
ATOM 1212 C C . SER A 1 154 ? 13.255 15.197 -10.408 1.00 48.34 154 SER A C 1
ATOM 1214 O O . SER A 1 154 ? 14.377 15.539 -10.769 1.00 48.34 154 SER A O 1
ATOM 1216 N N . GLN A 1 155 ? 12.345 16.095 -10.011 1.00 43.44 155 GLN A N 1
ATOM 1217 C CA . GLN A 1 155 ? 12.592 17.534 -9.908 1.00 43.44 155 GLN A CA 1
ATOM 1218 C C . GLN A 1 155 ? 13.263 17.965 -8.591 1.00 43.44 155 GLN A C 1
ATOM 1220 O O . GLN A 1 155 ? 13.822 19.054 -8.530 1.00 43.44 155 GLN A O 1
ATOM 1225 N N . HIS A 1 156 ? 13.304 17.105 -7.570 1.00 41.06 156 HIS A N 1
ATOM 1226 C CA . HIS A 1 156 ? 14.039 17.347 -6.320 1.00 41.06 156 HIS A CA 1
ATOM 1227 C C . HIS A 1 156 ? 15.365 16.577 -6.223 1.00 41.06 156 HIS A C 1
ATOM 1229 O O . HIS A 1 156 ? 16.034 16.630 -5.195 1.00 41.06 156 HIS A O 1
ATOM 1235 N N . PHE A 1 157 ? 15.805 15.925 -7.304 1.00 42.53 157 PHE A N 1
ATOM 1236 C CA . PHE A 1 157 ? 17.171 15.395 -7.397 1.00 42.53 157 PHE A CA 1
ATOM 1237 C C . PHE A 1 157 ? 18.224 16.471 -7.72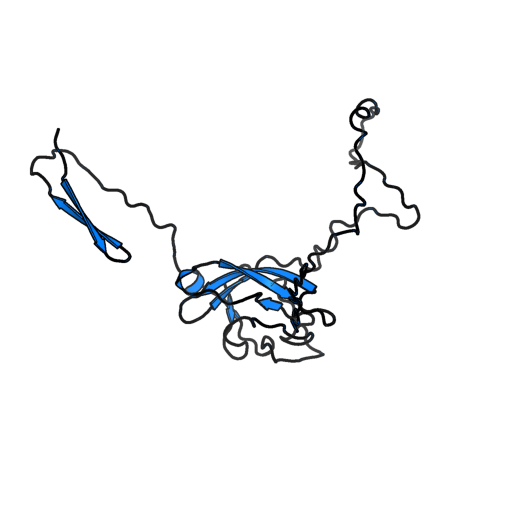6 1.00 42.53 157 PHE A C 1
ATOM 1239 O O . PHE A 1 157 ? 19.413 16.169 -7.692 1.00 42.53 157 PHE A O 1
ATOM 1246 N N . LEU A 1 158 ? 17.823 17.719 -8.014 1.00 34.25 158 LEU A N 1
ATOM 1247 C CA . LEU A 1 158 ? 18.744 18.783 -8.449 1.00 34.25 158 LEU A CA 1
ATOM 1248 C C . LEU A 1 158 ? 18.908 19.974 -7.490 1.00 34.25 158 LEU A C 1
ATOM 1250 O O . LEU A 1 158 ? 19.710 20.859 -7.784 1.00 34.25 158 LEU A O 1
ATOM 1254 N N . GLN A 1 159 ? 18.259 20.003 -6.322 1.00 36.97 159 GLN A N 1
ATOM 1255 C CA . GLN A 1 159 ? 18.377 21.148 -5.401 1.00 36.97 159 GLN A CA 1
ATOM 1256 C C . GLN A 1 159 ? 19.358 20.932 -4.233 1.00 36.97 159 GLN A C 1
ATOM 1258 O O . GLN A 1 159 ? 19.149 21.471 -3.156 1.00 36.97 159 GLN A O 1
ATOM 1263 N N . PHE A 1 160 ? 20.451 20.190 -4.443 1.00 35.09 160 PHE A N 1
ATOM 1264 C CA . PHE A 1 160 ? 21.663 20.291 -3.605 1.00 35.09 160 PHE A CA 1
ATOM 1265 C C . PHE A 1 160 ? 22.952 20.093 -4.422 1.00 35.09 160 PHE A C 1
ATOM 1267 O O . PHE A 1 160 ? 23.922 19.502 -3.956 1.00 35.09 160 PHE A O 1
ATOM 1274 N N . THR A 1 161 ? 22.993 20.597 -5.656 1.00 34.84 161 THR A N 1
ATOM 1275 C CA . THR A 1 161 ? 24.184 20.503 -6.520 1.00 34.84 161 THR A CA 1
ATOM 1276 C C . THR A 1 161 ? 24.886 21.846 -6.678 1.00 34.84 161 THR A C 1
ATOM 1278 O O . THR A 1 161 ? 24.876 22.404 -7.762 1.00 34.84 161 THR A O 1
ATOM 1281 N N . ILE A 1 162 ? 25.524 22.363 -5.623 1.00 39.62 162 ILE A N 1
ATOM 1282 C CA . ILE A 1 162 ? 26.668 23.295 -5.736 1.00 39.62 162 ILE A CA 1
ATOM 1283 C C . ILE A 1 162 ? 27.482 23.158 -4.418 1.00 39.62 162 ILE A C 1
ATOM 1285 O O . ILE A 1 162 ? 26.891 23.312 -3.358 1.00 39.62 162 ILE A O 1
ATOM 1289 N N . LEU A 1 163 ? 28.777 22.816 -4.312 1.00 35.72 163 LEU A N 1
ATOM 1290 C CA . LEU A 1 163 ? 29.944 22.822 -5.207 1.00 35.72 163 LEU A CA 1
ATOM 1291 C C . LEU A 1 163 ? 30.902 21.658 -4.842 1.00 35.72 163 LEU A C 1
ATOM 1293 O O . LEU A 1 163 ? 31.437 21.636 -3.736 1.00 35.72 163 LEU A O 1
ATOM 1297 N N . TRP A 1 164 ? 31.214 20.760 -5.779 1.00 30.38 164 TRP A N 1
ATOM 1298 C CA . TRP A 1 164 ? 32.486 20.022 -5.781 1.00 30.38 164 TRP A CA 1
ATOM 1299 C C . TRP A 1 164 ? 33.108 20.197 -7.167 1.00 30.38 164 TRP A C 1
ATOM 1301 O O . TRP A 1 164 ? 32.647 19.607 -8.140 1.00 30.38 164 TRP A O 1
ATOM 1311 N N . ASP A 1 165 ? 34.131 21.045 -7.268 1.00 39.75 165 ASP A N 1
ATOM 1312 C CA . ASP A 1 165 ? 34.994 21.091 -8.448 1.00 39.75 165 ASP A CA 1
ATOM 1313 C C . ASP A 1 165 ? 35.919 19.863 -8.420 1.00 39.75 165 ASP A C 1
ATOM 1315 O O . ASP A 1 165 ? 36.793 19.720 -7.562 1.00 39.75 165 ASP A O 1
ATOM 1319 N N . TRP A 1 166 ? 35.692 18.940 -9.353 1.00 34.22 166 TRP A N 1
ATOM 1320 C CA . TRP A 1 166 ? 36.367 17.643 -9.423 1.00 34.22 166 TRP A CA 1
ATOM 1321 C C . TRP A 1 166 ? 37.868 17.740 -9.762 1.00 34.22 166 TRP A C 1
ATOM 1323 O O . TRP A 1 166 ? 38.593 16.755 -9.608 1.00 34.22 166 TRP A O 1
ATOM 1333 N N . LYS A 1 167 ? 38.389 18.903 -10.184 1.00 38.19 167 LYS A N 1
ATOM 1334 C CA . LYS A 1 167 ? 39.810 19.027 -10.557 1.00 38.19 167 LYS A CA 1
ATOM 1335 C C . LYS A 1 167 ? 40.770 19.342 -9.408 1.00 38.19 167 LYS A C 1
ATOM 1337 O O . LYS A 1 167 ? 41.956 19.068 -9.565 1.00 38.19 167 LYS A O 1
ATOM 1342 N N . SER A 1 168 ? 40.314 19.864 -8.267 1.00 41.38 168 SER A N 1
ATOM 1343 C CA . SER A 1 168 ? 41.229 20.513 -7.305 1.00 41.38 168 SER A CA 1
ATOM 1344 C C . SER A 1 168 ? 41.264 19.938 -5.880 1.00 41.38 168 SER A C 1
ATOM 1346 O O . SER A 1 168 ? 42.101 20.381 -5.099 1.00 41.38 168 SER A O 1
ATOM 1348 N N . ARG A 1 169 ? 40.426 18.940 -5.533 1.00 42.56 169 ARG A N 1
ATOM 1349 C CA . ARG A 1 169 ? 40.422 18.198 -4.238 1.00 42.56 169 ARG A CA 1
ATOM 1350 C C . ARG A 1 169 ? 40.863 19.024 -3.010 1.00 42.56 169 ARG A C 1
ATOM 1352 O O . ARG A 1 169 ? 41.741 18.607 -2.258 1.00 42.56 169 ARG A O 1
ATOM 1359 N N . THR A 1 170 ? 40.241 20.173 -2.764 1.00 35.06 170 THR A N 1
ATOM 1360 C CA . THR A 1 170 ? 40.395 20.901 -1.493 1.00 35.06 170 THR A CA 1
ATOM 1361 C C . THR A 1 170 ? 39.041 21.396 -0.989 1.00 35.06 170 THR A C 1
ATOM 1363 O O . THR A 1 170 ? 38.150 21.713 -1.772 1.00 35.06 170 THR A O 1
ATOM 1366 N N . TRP A 1 171 ? 38.866 21.392 0.336 1.00 29.39 171 TRP A N 1
ATOM 1367 C CA . TRP A 1 171 ? 37.624 21.758 1.025 1.00 29.39 171 TRP A CA 1
ATOM 1368 C C . TRP A 1 171 ? 37.667 23.245 1.393 1.00 29.39 171 TRP A C 1
ATOM 1370 O O . TRP A 1 171 ? 38.554 23.654 2.143 1.00 29.39 171 TRP A O 1
ATOM 1380 N N . ASN A 1 172 ? 36.741 24.059 0.878 1.00 33.53 172 ASN A N 1
ATOM 1381 C CA . ASN A 1 172 ? 36.701 25.497 1.162 1.00 33.53 172 ASN A CA 1
ATOM 1382 C C . ASN A 1 172 ? 35.452 25.839 1.999 1.00 33.53 172 ASN A C 1
ATOM 1384 O O . ASN A 1 172 ? 34.338 25.759 1.478 1.00 33.53 172 ASN A O 1
ATOM 1388 N N . PRO A 1 173 ? 35.579 26.213 3.286 1.00 40.84 173 PRO A N 1
ATOM 1389 C CA . PRO A 1 173 ? 34.435 26.632 4.077 1.00 40.84 173 PRO A CA 1
ATOM 1390 C C . PRO A 1 173 ? 34.149 28.111 3.843 1.00 40.84 173 PRO A C 1
ATOM 1392 O O . PRO A 1 173 ? 34.916 28.961 4.303 1.00 40.84 173 PRO A O 1
ATOM 1395 N N . LYS A 1 174 ? 33.018 28.411 3.192 1.00 36.44 174 LYS A N 1
ATOM 1396 C CA . LYS A 1 174 ? 32.043 29.448 3.602 1.00 36.44 174 LYS A CA 1
ATOM 1397 C C . LYS A 1 174 ? 30.942 29.648 2.553 1.00 36.44 174 LYS A C 1
ATOM 1399 O O . LYS A 1 174 ? 31.252 29.691 1.366 1.00 36.44 174 LYS A O 1
ATOM 1404 N N . PRO A 1 175 ? 29.691 29.899 2.975 1.00 39.72 175 PRO A N 1
ATOM 1405 C CA . PRO A 1 175 ? 28.680 30.472 2.104 1.00 39.72 175 PRO A CA 1
ATOM 1406 C C . PRO A 1 175 ? 28.868 31.995 2.060 1.00 39.72 175 PRO A C 1
ATOM 1408 O O . PRO A 1 175 ? 28.660 32.684 3.058 1.00 39.72 175 PRO A O 1
ATOM 1411 N N . THR A 1 176 ? 29.259 32.549 0.915 1.00 37.19 176 THR A N 1
ATOM 1412 C CA . THR A 1 176 ? 29.047 33.978 0.653 1.00 37.19 176 THR A CA 1
ATOM 1413 C C . THR A 1 176 ? 27.620 34.168 0.161 1.00 37.19 176 THR A C 1
ATOM 1415 O O . THR A 1 176 ? 27.327 33.976 -1.016 1.00 37.19 176 THR A O 1
ATOM 1418 N N . LEU A 1 177 ? 26.731 34.549 1.077 1.00 33.12 177 LEU A N 1
ATOM 1419 C CA . LEU A 1 177 ? 25.480 35.216 0.736 1.00 33.12 177 LEU A CA 1
ATOM 1420 C C . LEU A 1 177 ? 25.849 36.554 0.076 1.00 33.12 177 LEU A C 1
ATOM 1422 O O . LEU A 1 177 ? 26.365 37.452 0.740 1.00 33.12 177 LEU A O 1
ATOM 1426 N N . HIS A 1 178 ? 25.644 36.683 -1.234 1.00 27.83 178 HIS A N 1
ATOM 1427 C CA . HIS A 1 178 ? 25.698 37.985 -1.893 1.00 27.83 178 HIS A CA 1
ATOM 1428 C C . HIS A 1 178 ? 24.419 38.758 -1.562 1.00 27.83 178 HIS A C 1
ATOM 1430 O O . HIS A 1 178 ? 23.395 38.611 -2.220 1.00 27.83 178 HIS A O 1
ATOM 1436 N N . LEU A 1 179 ? 24.505 39.590 -0.528 1.00 31.09 179 LEU A N 1
ATOM 1437 C CA . LEU A 1 179 ? 23.727 40.819 -0.424 1.00 31.09 179 LEU A CA 1
ATOM 1438 C C . LEU A 1 179 ? 24.685 41.990 -0.690 1.00 31.09 179 LEU A C 1
ATOM 1440 O O . LEU A 1 179 ? 25.846 41.931 -0.270 1.00 31.09 179 LEU A O 1
ATOM 1444 N N . PRO A 1 180 ? 24.256 43.028 -1.423 1.00 32.44 180 PRO A N 1
ATOM 1445 C CA . PRO A 1 180 ? 25.141 44.105 -1.815 1.00 32.44 180 PRO A CA 1
ATOM 1446 C C . PRO A 1 180 ? 25.430 44.992 -0.594 1.00 32.44 180 PRO A C 1
ATOM 1448 O O . PRO A 1 180 ? 24.512 45.443 0.084 1.00 32.44 180 PRO A O 1
ATOM 1451 N N . HIS A 1 181 ? 26.720 45.264 -0.380 1.00 34.41 181 HIS A N 1
ATOM 1452 C CA . HIS A 1 181 ? 27.299 46.229 0.567 1.00 34.41 181 HIS A CA 1
ATOM 1453 C C . HIS A 1 181 ? 27.323 45.835 2.058 1.00 34.41 181 HIS A C 1
ATOM 1455 O O . HIS A 1 181 ? 26.410 46.162 2.804 1.00 34.41 181 HIS A O 1
ATOM 1461 N N . ALA A 1 182 ? 28.441 45.254 2.517 1.00 29.72 182 ALA A N 1
ATOM 1462 C CA . ALA A 1 182 ? 29.143 45.692 3.737 1.00 29.72 182 ALA A CA 1
ATOM 1463 C C . ALA A 1 182 ? 30.432 44.877 3.970 1.00 29.72 182 ALA A C 1
ATOM 1465 O O . ALA A 1 182 ? 30.411 43.655 4.100 1.00 29.72 182 ALA A O 1
ATOM 1466 N N . HIS A 1 183 ? 31.563 45.582 4.040 1.00 39.19 183 HIS A N 1
ATOM 1467 C CA . HIS A 1 183 ? 32.840 45.093 4.569 1.00 39.19 183 HIS A CA 1
ATOM 1468 C C . HIS A 1 183 ? 32.695 44.689 6.047 1.00 39.19 183 HIS A C 1
ATOM 1470 O O . HIS A 1 183 ? 31.979 45.380 6.762 1.00 39.19 183 HIS A O 1
ATOM 1476 N N . LEU A 1 184 ? 33.418 43.652 6.508 1.00 30.12 184 LEU A N 1
ATOM 1477 C CA . LEU A 1 184 ? 34.243 43.639 7.739 1.00 30.12 184 LEU A CA 1
ATOM 1478 C C . LEU A 1 184 ? 34.896 42.253 7.980 1.00 30.12 184 LEU A C 1
ATOM 1480 O O . LEU A 1 184 ? 34.392 41.205 7.586 1.00 30.12 184 LEU A O 1
ATOM 1484 N N . THR A 1 185 ? 36.095 42.280 8.560 1.00 34.47 185 THR A N 1
ATOM 1485 C CA . THR A 1 185 ? 37.173 41.278 8.451 1.00 34.47 185 THR A CA 1
ATOM 1486 C C . THR A 1 185 ? 37.168 40.139 9.484 1.00 34.47 185 THR A C 1
ATOM 1488 O O . THR A 1 185 ? 36.813 40.315 10.643 1.00 34.47 185 THR A O 1
ATOM 1491 N N . PHE A 1 186 ? 37.691 38.984 9.052 1.00 33.59 186 PHE A N 1
ATOM 1492 C CA . PHE A 1 186 ? 37.917 37.733 9.789 1.00 33.59 186 PHE A CA 1
ATOM 1493 C C . PHE A 1 186 ? 39.040 37.836 10.843 1.00 33.59 186 PHE A C 1
ATOM 1495 O O . PHE A 1 186 ? 40.200 37.963 10.465 1.00 33.59 186 PHE A O 1
ATOM 1502 N N . LYS A 1 187 ? 38.738 37.678 12.139 1.00 32.06 187 LYS A N 1
ATOM 1503 C CA . LYS A 1 187 ? 39.675 37.178 13.171 1.00 32.06 187 LYS A CA 1
ATOM 1504 C C . LYS A 1 187 ? 38.880 36.628 14.363 1.00 32.06 187 LYS A C 1
ATOM 1506 O O . LYS A 1 187 ? 37.880 37.217 14.741 1.00 32.06 187 LYS A O 1
ATOM 1511 N N . SER A 1 188 ? 39.385 35.539 14.957 1.00 34.62 188 SER A N 1
ATOM 1512 C CA . SER A 1 188 ? 38.909 34.859 16.179 1.00 34.62 188 SER A CA 1
ATOM 1513 C C . SER A 1 188 ? 37.753 33.856 16.025 1.00 34.62 188 SER A C 1
ATOM 1515 O O . SER A 1 188 ? 36.617 34.186 16.328 1.00 34.62 188 SER A O 1
ATOM 1517 N N . TYR A 1 189 ? 38.065 32.606 15.646 1.00 24.53 189 TYR A N 1
ATOM 1518 C CA . TYR A 1 189 ? 37.466 31.386 16.244 1.00 24.53 189 TYR A CA 1
ATOM 1519 C C . TYR A 1 189 ? 38.234 30.111 15.815 1.00 24.53 189 TYR A C 1
ATOM 1521 O O . TYR A 1 189 ? 37.657 29.089 15.463 1.00 24.53 189 TYR A O 1
ATOM 1529 N N . ALA A 1 190 ? 39.569 30.173 15.776 1.00 30.70 190 ALA A N 1
ATOM 1530 C CA . ALA A 1 190 ? 40.424 29.033 15.432 1.00 30.70 190 ALA A CA 1
ATOM 1531 C C . ALA A 1 190 ? 41.436 28.779 16.555 1.00 30.70 190 ALA A C 1
ATOM 1533 O O . ALA A 1 190 ? 42.636 28.959 16.381 1.00 30.70 190 ALA A O 1
ATOM 1534 N N . GLN A 1 191 ? 40.940 28.406 17.733 1.00 31.62 191 GLN A N 1
ATOM 1535 C CA . GLN A 1 191 ? 41.744 27.821 18.806 1.00 31.62 191 GLN A CA 1
ATOM 1536 C C . GLN A 1 191 ? 40.797 27.142 19.800 1.00 31.62 191 GLN A C 1
ATOM 1538 O O . GLN A 1 191 ? 39.926 27.809 20.347 1.00 31.62 191 GLN A O 1
ATOM 1543 N N . LYS A 1 192 ? 41.010 25.835 20.029 1.00 33.72 192 LYS A N 1
ATOM 1544 C CA . LYS A 1 192 ? 40.110 24.816 20.627 1.00 33.72 192 LYS A CA 1
ATOM 1545 C C . LYS A 1 192 ? 39.200 24.198 19.551 1.00 33.72 192 LYS A C 1
ATOM 1547 O O . LYS A 1 192 ? 38.232 24.810 19.148 1.00 33.72 192 LYS A O 1
ATOM 1552 N N . LEU A 1 193 ? 39.463 23.027 18.975 1.00 28.55 193 LEU A N 1
ATOM 1553 C CA . LEU A 1 193 ? 39.964 21.784 19.559 1.00 28.55 193 LEU A CA 1
ATOM 1554 C C . LEU A 1 193 ? 40.733 20.979 18.495 1.00 28.55 193 LEU A C 1
ATOM 1556 O O . LEU A 1 193 ? 40.179 20.590 17.470 1.00 28.55 193 LEU A O 1
ATOM 1560 N N . LYS A 1 194 ? 42.012 20.706 18.760 1.00 29.72 194 LYS A N 1
ATOM 1561 C CA . LYS A 1 194 ? 42.757 19.575 18.193 1.00 29.72 194 LYS A CA 1
ATOM 1562 C C . LYS A 1 194 ? 43.178 18.685 19.361 1.00 29.72 194 LYS A C 1
ATOM 1564 O O . LYS A 1 194 ? 43.584 19.225 20.385 1.00 29.72 194 LYS A O 1
ATOM 1569 N N . LEU A 1 195 ? 43.151 17.375 19.092 1.00 28.75 195 LEU A N 1
ATOM 1570 C CA . LEU A 1 195 ? 43.735 16.223 19.808 1.00 28.75 195 LEU A CA 1
ATOM 1571 C C . LEU A 1 195 ? 42.748 15.317 20.562 1.00 28.75 195 LEU A C 1
ATOM 1573 O O . LEU A 1 195 ? 42.501 15.496 21.746 1.00 28.75 195 LEU A O 1
ATOM 1577 N N . ALA A 1 196 ? 42.251 14.302 19.846 1.00 26.78 196 ALA A N 1
ATOM 1578 C CA . ALA A 1 196 ? 42.490 12.869 20.106 1.00 26.78 196 ALA A CA 1
ATOM 1579 C C . ALA A 1 196 ? 41.805 12.077 18.966 1.00 26.78 196 ALA A C 1
ATOM 1581 O O . ALA A 1 196 ? 40.588 12.042 18.871 1.00 26.78 196 ALA A O 1
ATOM 1582 N N . ALA A 1 197 ? 42.534 11.781 17.888 1.00 27.69 197 ALA A N 1
ATOM 1583 C CA . ALA A 1 197 ? 43.132 10.470 17.605 1.00 27.69 197 ALA A CA 1
ATOM 1584 C C . ALA A 1 197 ? 42.146 9.448 16.988 1.00 27.69 197 ALA A C 1
ATOM 1586 O O . ALA A 1 197 ? 41.346 8.836 17.680 1.00 27.69 197 ALA A O 1
ATOM 1587 N N . GLY A 1 198 ? 42.295 9.240 15.671 1.00 35.12 198 GLY A N 1
ATOM 1588 C CA . GLY A 1 198 ? 42.241 7.908 15.058 1.00 35.12 198 GLY A CA 1
ATOM 1589 C C . GLY A 1 198 ? 40.878 7.280 14.771 1.00 35.12 198 GLY A C 1
ATOM 1590 O O . GLY A 1 198 ? 40.588 6.225 15.315 1.00 35.12 198 GLY A O 1
ATOM 1591 N N . ILE A 1 199 ? 40.105 7.831 13.829 1.00 29.28 199 ILE A N 1
ATOM 1592 C CA . ILE A 1 199 ? 39.118 7.038 13.076 1.00 29.28 199 ILE A CA 1
ATOM 1593 C C . ILE A 1 199 ? 39.251 7.392 11.594 1.00 29.28 199 ILE A C 1
ATOM 1595 O O . ILE A 1 199 ? 39.062 8.541 11.195 1.00 29.28 199 ILE A O 1
ATOM 1599 N N . SER A 1 200 ? 39.610 6.394 10.786 1.00 39.41 200 SER A N 1
ATOM 1600 C CA . SER A 1 200 ? 39.464 6.439 9.332 1.00 39.41 200 SER A CA 1
ATOM 1601 C C . SER A 1 200 ? 37.975 6.576 9.013 1.00 39.41 200 SER A C 1
ATOM 1603 O O . SER A 1 200 ? 37.195 5.663 9.272 1.00 39.41 200 SER A O 1
ATOM 1605 N N . MET A 1 201 ? 37.571 7.737 8.510 1.00 32.12 201 MET A N 1
ATOM 1606 C CA . MET A 1 201 ? 36.217 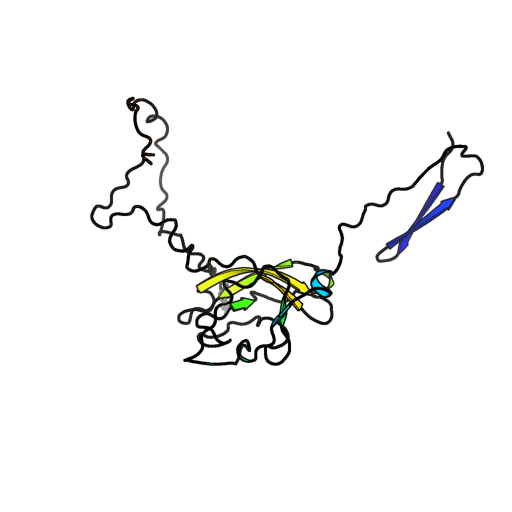8.011 8.036 1.00 32.12 201 MET A CA 1
ATOM 1607 C C . MET A 1 201 ? 36.331 8.612 6.641 1.00 32.12 201 MET A C 1
ATOM 1609 O O . MET A 1 201 ? 37.200 9.442 6.402 1.00 32.12 201 MET A O 1
ATOM 1613 N N . ALA A 1 202 ? 35.471 8.339 5.681 1.00 29.48 202 ALA A N 1
ATOM 1614 C CA . ALA A 1 202 ? 34.471 7.312 5.473 1.00 29.48 202 ALA A CA 1
ATOM 1615 C C . ALA A 1 202 ? 34.111 7.500 3.991 1.00 29.48 202 ALA A C 1
ATOM 1617 O O . ALA A 1 202 ? 34.154 8.618 3.467 1.00 29.48 202 ALA A O 1
ATOM 1618 N N . THR A 1 203 ? 33.792 6.415 3.303 1.00 34.62 203 THR A N 1
ATOM 1619 C CA . THR A 1 203 ? 33.148 6.418 1.987 1.00 34.62 203 THR A CA 1
ATOM 1620 C C . THR A 1 203 ? 31.994 7.435 1.961 1.00 34.62 203 THR A C 1
ATOM 1622 O O . THR A 1 203 ? 31.245 7.511 2.937 1.00 34.62 203 THR A O 1
ATOM 1625 N N . PRO A 1 204 ? 31.818 8.229 0.887 1.00 33.25 204 PRO A N 1
ATOM 1626 C CA . PRO A 1 204 ? 30.757 9.228 0.838 1.00 33.25 204 PRO A CA 1
ATOM 1627 C C . PRO A 1 204 ? 29.386 8.536 0.821 1.00 33.25 204 PRO A C 1
ATOM 1629 O O . PRO A 1 204 ? 28.972 7.956 -0.180 1.00 33.25 204 PRO A O 1
ATOM 1632 N N . LEU A 1 205 ? 28.693 8.581 1.957 1.00 42.69 205 LEU A N 1
ATOM 1633 C CA . LEU A 1 205 ? 27.291 8.209 2.119 1.00 42.69 205 LEU A CA 1
ATOM 1634 C C . LEU A 1 205 ? 26.431 9.414 1.745 1.00 42.69 205 LEU A C 1
ATOM 1636 O O . LEU A 1 205 ? 26.499 10.423 2.437 1.00 42.69 205 LEU A O 1
ATOM 1640 N N . LEU A 1 206 ? 25.634 9.296 0.678 1.00 45.91 206 LEU A N 1
ATOM 1641 C CA . LEU A 1 206 ? 24.374 10.034 0.501 1.00 45.91 206 LEU A CA 1
ATOM 1642 C C . LEU A 1 206 ? 23.608 9.520 -0.729 1.00 45.91 206 LEU A C 1
ATOM 1644 O O . LEU A 1 206 ? 23.570 10.179 -1.759 1.00 45.91 206 LEU A O 1
ATOM 1648 N N . ILE A 1 207 ? 22.993 8.339 -0.622 1.00 44.81 207 ILE A N 1
ATOM 1649 C CA . ILE A 1 207 ? 21.813 7.935 -1.410 1.00 44.81 207 ILE A CA 1
ATOM 1650 C C . ILE A 1 207 ? 21.032 6.969 -0.509 1.00 44.81 207 ILE A C 1
ATOM 1652 O O . ILE A 1 207 ? 21.670 6.145 0.144 1.00 44.81 207 ILE A O 1
ATOM 1656 N N . ASN A 1 208 ? 19.699 7.055 -0.462 1.00 50.56 208 ASN A N 1
ATOM 1657 C CA . ASN A 1 208 ? 18.785 6.137 0.241 1.00 50.56 208 ASN A CA 1
ATOM 1658 C C . ASN A 1 208 ? 18.870 4.687 -0.288 1.00 50.56 208 ASN A C 1
ATOM 1660 O O . ASN A 1 208 ? 17.862 4.113 -0.685 1.00 50.56 208 ASN A O 1
ATOM 1664 N N . LYS A 1 209 ? 20.060 4.089 -0.353 1.00 53.81 209 LYS A N 1
ATOM 1665 C CA . LYS A 1 209 ? 20.237 2.664 -0.594 1.00 53.81 209 LYS A CA 1
ATOM 1666 C C . LYS A 1 209 ? 19.779 1.928 0.652 1.00 53.81 209 LYS A C 1
ATOM 1668 O O . LYS A 1 209 ? 20.124 2.323 1.766 1.00 53.81 209 LYS A O 1
ATOM 1673 N N . CYS A 1 210 ? 19.024 0.852 0.469 1.00 58.25 210 CYS A N 1
ATOM 1674 C CA . CYS A 1 210 ? 18.750 -0.054 1.567 1.00 58.25 210 CYS A CA 1
ATOM 1675 C C . CYS A 1 210 ? 20.082 -0.632 2.050 1.00 58.25 210 CYS A C 1
ATOM 1677 O O . CYS A 1 210 ? 20.701 -1.437 1.355 1.00 58.25 210 CYS A O 1
ATOM 1679 N N . GLY A 1 211 ? 20.560 -0.211 3.217 1.00 45.81 211 GLY A N 1
ATOM 1680 C CA . GLY A 1 211 ? 21.695 -0.862 3.855 1.00 45.81 211 GLY A CA 1
ATOM 1681 C C . GLY A 1 211 ? 21.295 -2.282 4.247 1.00 45.81 211 GLY A C 1
ATOM 1682 O O . GLY A 1 211 ? 20.730 -2.489 5.315 1.00 45.81 211 GLY A O 1
ATOM 1683 N N . LEU A 1 212 ? 21.546 -3.263 3.381 1.00 38.72 212 LEU A N 1
ATOM 1684 C CA . LEU A 1 212 ? 21.415 -4.678 3.716 1.00 38.72 212 LEU A CA 1
ATOM 1685 C C . LEU A 1 212 ? 22.597 -5.072 4.608 1.00 38.72 212 LEU A C 1
ATOM 1687 O O . LEU A 1 212 ? 23.668 -5.431 4.130 1.00 38.72 212 LEU A O 1
ATOM 1691 N N . ALA A 1 213 ? 22.392 -5.019 5.923 1.00 26.95 213 ALA A N 1
ATOM 1692 C CA . ALA A 1 213 ? 23.152 -5.847 6.846 1.00 26.95 213 ALA A CA 1
ATOM 1693 C C . ALA A 1 213 ? 22.641 -7.291 6.711 1.00 26.95 213 ALA A C 1
ATOM 1695 O O . ALA A 1 213 ? 21.671 -7.684 7.356 1.00 26.95 213 ALA A O 1
ATOM 1696 N N . THR A 1 214 ? 23.263 -8.093 5.848 1.00 27.95 214 THR A N 1
ATOM 1697 C CA . THR A 1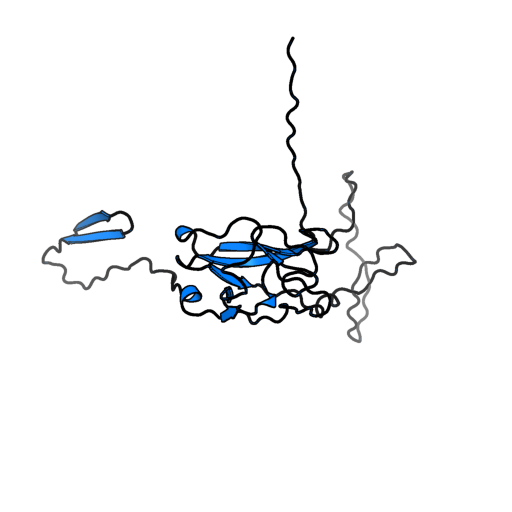 214 ? 23.105 -9.551 5.884 1.00 27.95 214 THR A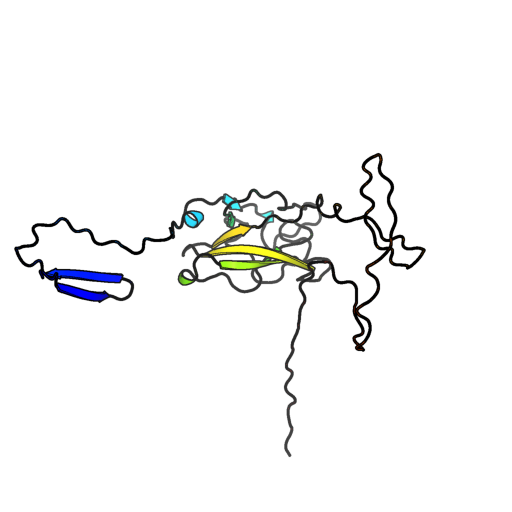 CA 1
ATOM 1698 C C . THR A 1 214 ? 24.010 -10.102 6.983 1.00 27.95 214 THR A C 1
ATOM 1700 O O . THR A 1 214 ? 25.194 -10.337 6.753 1.00 27.95 214 THR A O 1
ATOM 1703 N N . ALA A 1 215 ? 23.478 -10.306 8.188 1.00 26.34 215 ALA A N 1
ATOM 1704 C CA . ALA A 1 215 ? 24.115 -11.172 9.175 1.00 26.34 215 ALA A CA 1
ATOM 1705 C C . ALA A 1 215 ? 23.671 -12.617 8.907 1.00 26.34 215 ALA A C 1
ATOM 1707 O O . ALA A 1 215 ? 22.676 -13.090 9.451 1.00 26.34 215 ALA A O 1
ATOM 1708 N N . SER A 1 216 ? 24.390 -13.324 8.035 1.00 28.61 216 SER A N 1
ATOM 1709 C CA . SER A 1 216 ? 24.335 -14.784 8.000 1.00 28.61 216 SER A CA 1
ATOM 1710 C C . SER A 1 216 ? 25.151 -15.317 9.179 1.00 28.61 216 SER A C 1
ATOM 1712 O O . SER A 1 216 ? 26.378 -15.382 9.112 1.00 28.61 216 SER A O 1
ATOM 1714 N N . LEU A 1 217 ? 24.486 -15.687 10.274 1.00 30.12 217 LEU A N 1
ATOM 1715 C CA . LEU A 1 217 ? 25.085 -16.552 11.289 1.00 30.12 217 LEU A CA 1
ATOM 1716 C C . LEU A 1 217 ? 25.148 -17.972 10.712 1.00 30.12 217 LEU A C 1
ATOM 1718 O O . LEU A 1 217 ? 24.242 -18.777 10.909 1.00 30.12 217 LEU A O 1
ATOM 1722 N N . SER A 1 218 ? 26.210 -18.282 9.971 1.00 31.44 218 SER A N 1
ATOM 1723 C CA . SER A 1 218 ? 26.648 -19.668 9.830 1.00 31.44 218 SER A CA 1
ATOM 1724 C C . SER A 1 218 ? 27.340 -20.054 11.136 1.00 31.44 218 SER A C 1
ATOM 1726 O O . SER A 1 218 ? 28.465 -19.622 11.394 1.00 31.44 218 SER A O 1
ATOM 1728 N N . ALA A 1 219 ? 26.654 -20.817 11.985 1.00 31.58 219 ALA A N 1
ATOM 1729 C CA . ALA A 1 219 ? 27.286 -21.464 13.126 1.00 31.58 219 ALA A CA 1
ATOM 1730 C C . ALA A 1 219 ? 28.308 -22.503 12.613 1.00 31.58 219 ALA A C 1
ATOM 1732 O O . ALA A 1 219 ? 27.972 -23.271 11.707 1.00 31.58 219 ALA A O 1
ATOM 1733 N N . PRO A 1 220 ? 29.541 -22.546 13.146 1.00 32.22 220 PRO A N 1
ATOM 1734 C CA . PRO A 1 220 ? 30.470 -23.622 12.839 1.00 32.22 220 PRO A CA 1
ATOM 1735 C C . PRO A 1 220 ? 29.954 -24.928 13.453 1.00 32.22 220 PRO A C 1
ATOM 1737 O O . PRO A 1 220 ? 29.680 -25.003 14.649 1.00 32.22 220 PRO A O 1
ATOM 1740 N N . VAL A 1 221 ? 29.821 -25.960 12.620 1.00 36.38 221 VAL A N 1
ATOM 1741 C CA . VAL A 1 221 ? 29.636 -27.343 13.066 1.00 36.38 221 VAL A CA 1
ATOM 1742 C C . VAL A 1 221 ? 30.944 -27.778 13.723 1.00 36.38 221 VAL A C 1
ATOM 1744 O O . VAL A 1 221 ? 31.951 -27.960 13.044 1.00 36.38 221 VAL A O 1
ATOM 1747 N N . THR A 1 222 ? 30.949 -27.919 15.045 1.00 37.78 222 THR A N 1
ATOM 1748 C CA . THR A 1 222 ? 32.006 -28.636 15.759 1.00 37.78 222 THR A CA 1
ATOM 1749 C C . THR A 1 222 ? 31.784 -30.129 15.550 1.00 37.78 222 THR A C 1
ATOM 1751 O O . THR A 1 222 ? 30.841 -30.707 16.085 1.00 37.78 222 THR A O 1
ATOM 1754 N N . THR A 1 223 ? 32.633 -30.754 14.741 1.00 37.19 223 THR A N 1
ATOM 1755 C CA . THR A 1 223 ? 32.817 -32.205 14.746 1.00 37.19 223 THR A CA 1
ATOM 1756 C C . THR A 1 223 ? 33.634 -32.572 15.982 1.00 37.19 223 THR A C 1
ATOM 1758 O O . THR A 1 223 ? 34.833 -32.302 16.020 1.00 37.19 223 THR A O 1
ATOM 1761 N N . GLU A 1 224 ? 32.987 -33.153 16.989 1.00 34.41 224 GLU A N 1
ATOM 1762 C CA . GLU A 1 224 ? 33.667 -33.954 18.008 1.00 34.41 224 GLU A CA 1
ATOM 1763 C C . GLU A 1 224 ? 33.779 -35.395 17.491 1.00 34.41 224 GLU A C 1
ATOM 1765 O O . GLU A 1 224 ? 32.788 -35.999 17.073 1.00 34.41 224 GLU A O 1
ATOM 1770 N N . THR A 1 225 ? 35.003 -35.913 17.502 1.00 42.94 225 THR A N 1
ATOM 1771 C CA . THR A 1 225 ? 35.354 -37.339 17.469 1.00 42.94 225 THR A CA 1
ATOM 1772 C C . THR A 1 225 ? 36.251 -37.613 18.653 1.00 42.94 225 THR A C 1
ATOM 1774 O O . THR A 1 225 ? 37.152 -36.765 18.862 1.00 42.94 225 THR A O 1
#

Foldseek 3Di:
DDDWDWDWDDDPPDIDIDIDDDPDPPDDDDDDDPDDPDPPVVLLVDEAEDADLQQALPNADDPAADDCLPPPQTKYAYDHNNDQDFACDQREARGRRHRKDWGWPDDADDQVVAWDKTKIAIDHPNRSHFAIFIWIWHDPPVGIIIGGDNDCDPVNVPVPDDDDPPPPPDDDDDDPPDDPDDDDDDDDDPDDDDDDDDDDDDPDDDDRGPPDPPPPPPDDDDDDD

pLDDT: mean 70.24, std 25.95, range [24.53, 98.12]

Secondary structure (DSSP, 8-state):
----EEEEEEETTEEEEEEE--S---S---PPP-------THHHHS-EEE--GGGSTT-B-SS-----TT--SSEEEE-GGG-SS--SSPPPTTBTTSSS-EEESSPPPPGGG-EEEEEEEEEETTEEEEEEEEEEEEE-SS-EEEEEPPP--TTSSSTT-----TTT-----------S-------S---S----------S---S------------------

Radius of gyration: 29.33 Å; chains: 1; bounding box: 74×84×77 Å

InterPro domains:
  IPR057774 UMOD/GP2/OIT3-like, D8C domain [PF23283] (76-153)

Sequence (225 aa):
MASVSMRVRNCSGFFVYKLDLINSLGFSFRLCGTGVEGNSNDECLNYNTLNEPDRAADYFSYHTMKCDANLPQAWYRFTGRAGTGMPTQCVPKMHCGTLSPGWLNGKHPTVGEGVVERMILFTKDGECCYWYSHVLVRNCSDFIVYRFGQFPTSQHFLQFTILWDWKSRTWNPKPTLHLPHAHLTFKSYAQKLKLAAGISMATPLLINKCGLATASLSAPVTTET